Protein AF-A0A933GUV2-F1 (afdb_monomer_lite)

Secondary structure (DSSP, 8-state):
---HHHHHHHHHHHHTT-S-HHHHHHHHHHHHH-HHHHHHHHHHHHHHHHHTTSPPP---HHHHHHHHHHHHHHS-----------PPP---S---S-TTTHHHHHHHHHHHHHHHHHHHHSS---TTHHHHHHHHHHHHHHHHHHHHHHHHHHHHTT-PPPHHHHHHHHHHHHHHHHHHHTTT-TTTT-HHHIIIIIIHHHHHHHHHHHHHHHHHHHTT-

Radius of gyration: 26.04 Å; chains: 1; bounding box: 74×55×51 Å

Sequence (221 aa):
MLTCQELTELVTDWLEGRLPFRTRVSVQIHLGMCWRCRAYLRQIKMTIRTLGKLPDEPMPQDIREELLARFRNMHPSGSKNRRSVVPSSPTSRLEGKRGGRLGWGMAALMVAAAAVLALVTGGDEGPILRHWGPCLAGEIAAASILVIVGSAVASARQRRLSSGASAALASAGGLACYALLAHLCPMAKATSHVLVVHVGAILVAALLGSLVPRLQDLASE

Structure (mmCIF, N/CA/C/O backbone):
data_AF-A0A933GUV2-F1
#
_entry.id   AF-A0A933GUV2-F1
#
loop_
_atom_site.group_PDB
_atom_site.id
_atom_site.type_symbol
_atom_site.label_atom_id
_atom_site.label_alt_id
_atom_site.label_comp_id
_atom_site.label_asym_id
_atom_site.label_entity_id
_atom_site.label_seq_id
_atom_site.pdbx_PDB_ins_code
_atom_site.Cartn_x
_atom_site.Cartn_y
_atom_site.Cartn_z
_atom_site.occupancy
_atom_site.B_iso_or_equiv
_atom_site.auth_seq_id
_atom_site.auth_comp_id
_atom_site.auth_asym_id
_atom_site.auth_atom_id
_atom_site.pdbx_PDB_model_num
ATOM 1 N N . MET A 1 1 ? -0.261 0.495 -20.450 1.00 68.06 1 MET A N 1
ATOM 2 C CA . MET A 1 1 ? 0.037 1.065 -19.116 1.00 68.06 1 MET A CA 1
ATOM 3 C C . MET A 1 1 ? -0.970 2.173 -18.896 1.00 68.06 1 MET A C 1
ATOM 5 O O . MET A 1 1 ? -1.161 2.935 -19.829 1.00 68.06 1 MET A O 1
ATOM 9 N N . LEU A 1 2 ? -1.647 2.214 -17.748 1.00 89.25 2 LEU A N 1
ATOM 10 C CA . LEU A 1 2 ? -2.759 3.145 -17.519 1.00 89.25 2 LEU A CA 1
ATOM 11 C C . LEU A 1 2 ? -2.239 4.595 -17.526 1.00 89.25 2 LEU A C 1
ATOM 13 O O . LEU A 1 2 ? -1.218 4.866 -16.883 1.00 89.25 2 LEU A O 1
ATOM 17 N N . THR A 1 3 ? -2.872 5.503 -18.266 1.00 94.75 3 THR A N 1
ATOM 18 C CA . THR A 1 3 ? -2.438 6.909 -18.381 1.00 94.75 3 THR A CA 1
ATOM 19 C C . THR A 1 3 ? -2.995 7.775 -17.247 1.00 94.75 3 THR A C 1
ATOM 21 O O . THR A 1 3 ? -3.930 7.392 -16.550 1.00 94.75 3 THR A O 1
ATOM 24 N N . CYS A 1 4 ? -2.431 8.968 -17.027 1.00 95.69 4 CYS A N 1
ATOM 25 C CA . CYS A 1 4 ? -2.976 9.888 -16.019 1.00 95.69 4 CYS A CA 1
ATOM 26 C C . CYS A 1 4 ? -4.440 10.260 -16.315 1.00 95.69 4 CYS A C 1
ATOM 28 O O . CYS A 1 4 ? -5.229 10.368 -15.384 1.00 95.69 4 CYS A O 1
ATOM 30 N N . GLN A 1 5 ? -4.794 10.427 -17.594 1.00 96.00 5 GLN A N 1
ATOM 31 C CA . GLN A 1 5 ? -6.154 10.757 -18.021 1.00 96.00 5 GLN A CA 1
ATOM 32 C C . GLN A 1 5 ? -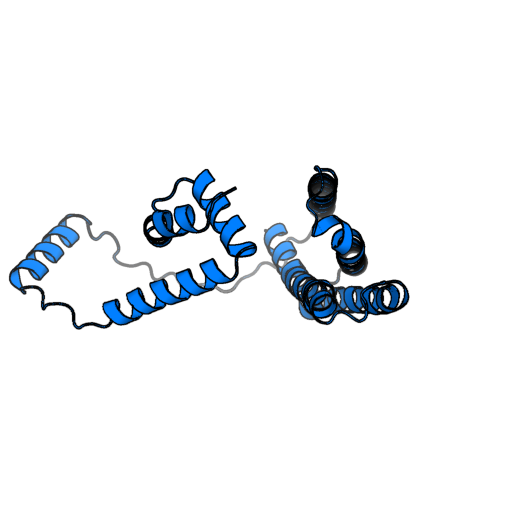7.121 9.599 -17.742 1.00 96.00 5 GLN A C 1
ATOM 34 O O . GLN A 1 5 ? -8.136 9.788 -17.073 1.00 96.00 5 GLN A O 1
ATOM 39 N N . GLU A 1 6 ? -6.755 8.382 -18.144 1.00 95.12 6 GLU A N 1
ATOM 40 C CA . GLU A 1 6 ? -7.551 7.181 -17.861 1.00 95.12 6 GLU A CA 1
ATOM 41 C C . GLU A 1 6 ? -7.762 6.988 -16.351 1.00 95.12 6 GLU A C 1
ATOM 43 O O . GLU A 1 6 ? -8.838 6.593 -15.910 1.00 95.12 6 GLU A O 1
ATOM 48 N N . LEU A 1 7 ? -6.760 7.306 -15.518 1.00 95.81 7 LEU A N 1
ATOM 49 C CA . LEU A 1 7 ? -6.916 7.221 -14.065 1.00 95.81 7 LEU A CA 1
ATOM 50 C C . LEU A 1 7 ? -7.938 8.230 -13.538 1.00 95.81 7 LEU A C 1
ATOM 52 O O . LEU A 1 7 ? -8.697 7.892 -12.631 1.00 95.81 7 LEU A O 1
ATOM 56 N N . THR A 1 8 ? -7.947 9.456 -14.066 1.00 95.19 8 THR A N 1
ATOM 57 C CA . THR A 1 8 ? -8.926 10.468 -13.648 1.00 95.19 8 THR A CA 1
ATOM 58 C C . THR A 1 8 ? -10.353 10.077 -14.017 1.00 95.19 8 THR A C 1
ATOM 60 O O . THR A 1 8 ? -11.257 10.336 -13.232 1.00 95.19 8 THR A O 1
ATOM 63 N N . GLU A 1 9 ? -10.553 9.381 -15.135 1.00 95.44 9 GLU A N 1
ATOM 64 C CA . GLU A 1 9 ? -11.866 8.864 -15.540 1.00 95.44 9 GLU A CA 1
ATOM 65 C C . GLU A 1 9 ? -12.320 7.701 -14.641 1.00 95.44 9 GLU A C 1
ATOM 67 O O . GLU A 1 9 ? -13.475 7.632 -14.230 1.00 95.44 9 GLU A O 1
ATOM 72 N N . LEU A 1 10 ? -11.390 6.827 -14.246 1.00 95.62 10 LEU A N 1
ATOM 73 C CA . LEU A 1 10 ? -11.672 5.660 -13.402 1.00 95.62 10 LEU A CA 1
ATOM 74 C C . LEU A 1 10 ? -11.712 5.975 -11.897 1.00 95.62 10 LEU A C 1
ATOM 76 O O . LEU A 1 10 ? -11.979 5.085 -11.085 1.00 95.62 10 LEU A O 1
ATOM 80 N N . VAL A 1 11 ? -11.413 7.214 -11.491 1.00 94.50 11 VAL A N 1
ATOM 81 C CA . VAL A 1 11 ? -11.227 7.576 -10.078 1.00 94.50 11 VAL A CA 1
ATOM 82 C C . VAL A 1 11 ? -12.502 7.387 -9.255 1.00 94.50 11 VAL A C 1
ATOM 84 O O . VAL A 1 11 ? -12.435 6.950 -8.105 1.00 94.50 11 VAL A O 1
ATOM 87 N N . THR A 1 12 ? -13.658 7.679 -9.849 1.00 93.19 12 THR A N 1
ATOM 88 C CA . THR A 1 12 ? -14.966 7.569 -9.198 1.00 93.19 12 THR A CA 1
ATOM 89 C C . THR A 1 12 ? -15.319 6.104 -8.970 1.00 93.19 12 THR A C 1
ATOM 91 O O . THR A 1 12 ? -15.544 5.692 -7.834 1.00 93.19 12 THR A O 1
ATOM 94 N N . ASP A 1 13 ? -15.230 5.280 -10.016 1.00 95.06 13 ASP A N 1
ATOM 95 C CA . ASP A 1 13 ? -15.478 3.837 -9.924 1.00 95.06 13 ASP A CA 1
ATOM 96 C C . ASP A 1 13 ? -14.492 3.141 -8.974 1.00 95.06 13 ASP A C 1
ATOM 98 O O . ASP A 1 13 ? -14.834 2.156 -8.312 1.00 95.06 13 ASP A O 1
ATOM 102 N N . TRP A 1 14 ? -13.258 3.650 -8.886 1.00 94.31 14 TRP A N 1
ATOM 103 C CA . TRP A 1 14 ? -12.265 3.197 -7.917 1.00 94.31 14 TRP A CA 1
ATOM 104 C C . TRP A 1 14 ? -12.693 3.492 -6.473 1.00 94.31 14 TRP A C 1
ATOM 106 O O . TRP A 1 14 ? -12.586 2.612 -5.617 1.00 94.31 14 TRP A O 1
ATOM 116 N N . LEU A 1 15 ? -13.168 4.709 -6.192 1.00 93.44 15 LEU A N 1
ATOM 117 C CA . LEU A 1 15 ? -13.612 5.123 -4.855 1.00 93.44 15 LEU A CA 1
ATOM 118 C C . LEU A 1 15 ? -14.888 4.398 -4.414 1.00 93.44 15 LEU A C 1
ATOM 120 O O . LEU A 1 15 ? -15.031 4.089 -3.234 1.00 93.44 15 LEU A O 1
ATOM 124 N N . GLU A 1 16 ? -15.765 4.083 -5.362 1.00 92.62 16 GLU A N 1
ATOM 125 C CA . GLU A 1 16 ? -17.022 3.364 -5.131 1.00 92.62 16 GLU A CA 1
ATOM 126 C C . GLU A 1 16 ? -16.861 1.836 -5.173 1.00 92.62 16 GLU A C 1
ATOM 128 O O . GLU A 1 16 ? -17.814 1.095 -4.946 1.00 92.62 16 GLU A O 1
ATOM 133 N N . GLY A 1 17 ? -15.658 1.333 -5.469 1.00 92.25 17 GLY A N 1
ATOM 134 C CA . GLY A 1 17 ? -15.375 -0.102 -5.508 1.00 92.25 17 GLY A CA 1
ATOM 135 C C . GLY A 1 17 ? -16.004 -0.849 -6.691 1.00 92.25 17 GLY A C 1
ATOM 136 O O . GLY A 1 17 ? -15.997 -2.082 -6.694 1.00 92.25 17 GLY A O 1
ATOM 137 N N . ARG A 1 18 ? -16.491 -0.135 -7.715 1.00 93.94 18 ARG A N 1
ATOM 138 C CA . ARG A 1 18 ? -17.179 -0.696 -8.893 1.00 93.94 18 ARG A CA 1
ATOM 139 C C . ARG A 1 18 ? -16.232 -1.242 -9.968 1.00 93.94 18 ARG A C 1
ATOM 141 O O . ARG A 1 18 ? -16.678 -1.905 -10.900 1.00 93.94 18 ARG A O 1
ATOM 148 N N . LEU A 1 19 ? -14.922 -1.017 -9.838 1.00 93.94 19 LEU A N 1
ATOM 149 C CA . LEU A 1 19 ? -13.949 -1.481 -10.832 1.00 93.94 19 LEU A CA 1
ATOM 150 C C . LEU A 1 19 ? -13.733 -3.006 -10.828 1.00 93.94 19 LEU A C 1
ATOM 152 O O . LEU A 1 19 ? -13.546 -3.588 -9.749 1.00 93.94 19 LEU A O 1
ATOM 156 N N . PRO A 1 20 ? -13.612 -3.636 -12.017 1.00 93.19 20 PRO A N 1
ATOM 157 C CA . PRO A 1 20 ? -13.211 -5.033 -12.146 1.00 93.19 20 PRO A CA 1
ATOM 158 C C . PRO A 1 20 ? -11.754 -5.238 -11.703 1.00 93.19 20 PRO A C 1
ATOM 160 O O . PRO A 1 20 ? -10.919 -4.332 -11.773 1.00 93.19 20 PRO A O 1
ATOM 163 N N . PHE A 1 21 ? -11.426 -6.459 -11.271 1.00 91.62 21 PHE A N 1
ATOM 164 C CA . PHE A 1 21 ? -10.140 -6.789 -10.638 1.00 91.62 21 PHE A CA 1
ATOM 165 C C . PHE A 1 21 ? -8.911 -6.375 -11.468 1.00 91.62 21 PHE A C 1
ATOM 167 O O . PHE A 1 21 ? -7.974 -5.783 -10.937 1.00 91.62 21 PHE A O 1
ATOM 174 N N . ARG A 1 22 ? -8.930 -6.615 -12.786 1.00 89.75 22 ARG A N 1
ATOM 175 C CA . ARG A 1 22 ? -7.816 -6.260 -13.687 1.00 89.75 22 ARG A CA 1
ATOM 176 C C . ARG A 1 22 ? -7.551 -4.749 -13.727 1.00 89.75 22 ARG A C 1
ATOM 178 O O . ARG A 1 22 ? -6.402 -4.310 -13.644 1.00 89.75 22 ARG A O 1
ATOM 185 N N . THR A 1 23 ? -8.609 -3.946 -13.794 1.00 92.12 23 THR A N 1
ATOM 186 C CA . THR A 1 23 ? -8.507 -2.479 -13.802 1.00 92.12 23 THR A CA 1
ATOM 187 C C . THR A 1 23 ? -8.076 -1.952 -12.436 1.00 92.12 23 THR A C 1
ATOM 189 O O . THR A 1 23 ? -7.260 -1.038 -12.355 1.00 92.12 23 THR A O 1
ATOM 192 N N . ARG A 1 24 ? -8.530 -2.595 -11.353 1.00 93.31 24 ARG A N 1
ATOM 193 C CA . ARG A 1 24 ? -8.120 -2.283 -9.979 1.00 93.31 24 ARG A CA 1
ATOM 194 C C . ARG A 1 24 ? -6.600 -2.402 -9.798 1.00 93.31 24 ARG A C 1
ATOM 196 O O . ARG A 1 24 ? -5.963 -1.467 -9.319 1.00 93.31 24 ARG A O 1
ATOM 203 N N . VAL A 1 25 ? -6.009 -3.508 -10.246 1.00 93.25 25 VAL A N 1
ATOM 204 C CA . VAL A 1 25 ? -4.550 -3.710 -10.189 1.00 93.25 25 VAL A CA 1
ATOM 205 C C . VAL A 1 25 ? -3.815 -2.640 -11.007 1.00 93.25 25 VAL A C 1
ATOM 207 O O . VAL A 1 25 ? -2.841 -2.057 -10.536 1.00 93.25 25 VAL A O 1
ATOM 210 N N . SER A 1 26 ? -4.327 -2.309 -12.195 1.00 92.44 26 SER A N 1
ATOM 211 C CA . SER A 1 26 ? -3.735 -1.286 -13.070 1.00 92.44 26 SER A CA 1
ATOM 212 C C . SER A 1 26 ? -3.724 0.110 -12.429 1.00 92.44 26 SER A C 1
ATOM 214 O O . SER A 1 26 ? -2.712 0.811 -12.491 1.00 92.44 26 SER A O 1
ATOM 216 N N . VAL A 1 27 ? -4.814 0.494 -11.755 1.00 94.06 27 VAL A N 1
ATOM 217 C CA . VAL A 1 27 ? -4.902 1.749 -10.989 1.00 94.06 27 VAL A CA 1
ATOM 218 C C . VAL A 1 27 ? -3.914 1.742 -9.818 1.00 94.06 27 VAL A C 1
ATOM 220 O O . VAL A 1 27 ? -3.190 2.719 -9.632 1.00 94.06 27 VAL A O 1
ATOM 223 N N . GLN A 1 28 ? -3.812 0.645 -9.057 1.00 93.88 28 GLN A N 1
ATOM 224 C CA . GLN A 1 28 ? -2.857 0.539 -7.942 1.00 93.88 28 GLN A CA 1
ATOM 225 C C . GLN A 1 28 ? -1.405 0.704 -8.399 1.00 93.88 28 GLN A C 1
ATOM 227 O O . GLN A 1 28 ? -0.652 1.465 -7.788 1.00 93.88 28 GLN A O 1
ATOM 232 N N . ILE A 1 29 ? -1.035 0.039 -9.494 1.00 92.56 29 ILE A N 1
ATOM 233 C CA . ILE A 1 29 ? 0.295 0.149 -10.097 1.00 92.56 29 ILE A CA 1
ATOM 234 C C . ILE A 1 29 ? 0.571 1.605 -10.499 1.00 92.56 29 ILE A C 1
ATOM 236 O O . ILE A 1 29 ? 1.603 2.164 -10.120 1.00 92.56 29 ILE A O 1
ATOM 240 N N . HIS A 1 30 ? -0.370 2.263 -11.187 1.00 93.31 30 HIS A N 1
ATOM 241 C CA . HIS A 1 30 ? -0.212 3.663 -11.590 1.00 93.31 30 HIS A CA 1
ATOM 242 C C . HIS A 1 30 ? -0.025 4.600 -10.384 1.00 93.31 30 HIS A C 1
ATOM 244 O O . HIS A 1 30 ? 0.845 5.473 -10.400 1.00 93.31 30 HIS A O 1
ATOM 250 N N . LEU A 1 31 ? -0.795 4.411 -9.308 1.00 94.25 31 LEU A N 1
ATOM 251 C CA . LEU A 1 31 ? -0.667 5.208 -8.084 1.00 94.25 31 LEU A CA 1
ATOM 252 C C . LEU A 1 31 ? 0.668 4.992 -7.363 1.00 94.25 31 LEU A C 1
ATOM 254 O O . LEU A 1 31 ? 1.185 5.935 -6.757 1.00 94.25 31 LEU A O 1
ATOM 258 N N . GLY A 1 32 ? 1.247 3.793 -7.454 1.00 90.00 32 GLY A N 1
ATOM 259 C CA . GLY A 1 32 ? 2.592 3.513 -6.949 1.00 90.00 32 GLY A CA 1
ATOM 260 C C . GLY A 1 32 ? 3.666 4.348 -7.654 1.00 90.00 32 GLY A C 1
ATOM 261 O O . GLY A 1 32 ? 4.567 4.876 -7.004 1.00 90.00 32 GLY A O 1
ATOM 262 N N . MET A 1 33 ? 3.527 4.548 -8.968 1.00 87.56 33 MET A N 1
ATOM 263 C CA . MET A 1 33 ? 4.555 5.182 -9.806 1.00 87.56 33 MET A CA 1
ATOM 264 C C . MET A 1 33 ? 4.348 6.692 -10.017 1.00 87.56 33 MET A C 1
ATOM 266 O O . MET A 1 33 ? 5.313 7.436 -10.190 1.00 87.56 33 MET A O 1
ATOM 270 N N . CYS A 1 34 ? 3.107 7.188 -9.980 1.00 90.81 34 CYS A N 1
ATOM 271 C CA . CYS A 1 34 ? 2.785 8.576 -10.317 1.00 90.81 34 CYS A CA 1
ATOM 272 C C . CYS A 1 34 ? 2.419 9.411 -9.080 1.00 90.81 34 CYS A C 1
ATOM 274 O O . CYS A 1 34 ? 1.327 9.305 -8.516 1.00 90.81 34 CYS A O 1
ATOM 276 N N . TRP A 1 35 ? 3.317 10.314 -8.669 1.00 91.75 35 TRP A N 1
ATOM 277 C CA . TRP A 1 35 ? 3.071 11.189 -7.514 1.00 91.75 35 TRP A CA 1
ATOM 278 C C . TRP A 1 35 ? 1.941 12.210 -7.748 1.00 91.75 35 TRP A C 1
ATOM 280 O O . TRP A 1 35 ? 1.220 12.544 -6.808 1.00 91.75 35 TRP A O 1
ATOM 290 N N . ARG A 1 36 ? 1.740 12.663 -8.995 1.00 91.44 36 ARG A N 1
ATOM 291 C CA . ARG A 1 36 ? 0.691 13.637 -9.353 1.00 91.44 36 ARG A CA 1
ATOM 292 C C . ARG A 1 36 ? -0.697 13.032 -9.171 1.00 91.44 36 ARG A C 1
ATOM 294 O O . ARG A 1 36 ? -1.552 13.637 -8.537 1.00 91.44 36 ARG A O 1
ATOM 301 N N . CYS A 1 37 ? -0.888 11.797 -9.632 1.00 94.00 37 CYS A N 1
ATOM 302 C CA . CYS A 1 37 ? -2.154 11.084 -9.463 1.00 94.00 37 CYS A CA 1
ATOM 303 C C . CYS A 1 37 ? -2.450 10.763 -7.989 1.00 94.00 37 CYS A C 1
ATOM 305 O O . CYS A 1 37 ? -3.602 10.825 -7.564 1.00 94.00 37 CYS A O 1
ATOM 307 N N . ARG A 1 38 ? -1.421 10.526 -7.158 1.00 94.94 38 ARG A N 1
ATOM 308 C CA . ARG A 1 38 ? -1.594 10.447 -5.694 1.00 94.94 38 ARG A CA 1
ATOM 309 C C . ARG A 1 38 ? -2.056 11.772 -5.088 1.00 94.94 38 ARG A C 1
ATOM 311 O O . ARG A 1 38 ? -2.884 11.770 -4.178 1.00 94.94 38 ARG A O 1
ATOM 318 N N . ALA A 1 39 ? -1.517 12.898 -5.552 1.00 93.00 39 ALA A N 1
ATOM 319 C CA . ALA A 1 39 ? -1.967 14.217 -5.115 1.00 93.00 39 ALA A CA 1
ATOM 320 C C . ALA A 1 39 ? -3.426 14.475 -5.525 1.00 93.00 39 ALA A C 1
ATOM 322 O O . ALA A 1 39 ? -4.228 14.830 -4.665 1.00 93.00 39 ALA A O 1
ATOM 323 N N . TYR A 1 40 ? -3.785 14.173 -6.774 1.00 94.12 40 TYR A N 1
ATOM 324 C CA . TYR A 1 40 ? -5.158 14.261 -7.276 1.00 94.12 40 TYR A CA 1
ATOM 325 C C . TYR A 1 40 ? -6.142 13.412 -6.455 1.00 94.12 40 TYR A C 1
ATOM 327 O O . TYR A 1 40 ? -7.161 13.913 -5.987 1.00 94.12 40 TYR A O 1
ATOM 335 N N . LEU A 1 41 ? -5.805 12.150 -6.162 1.00 95.69 41 LEU A N 1
ATOM 336 C CA . LEU A 1 41 ? -6.645 11.302 -5.310 1.00 95.69 41 LEU A CA 1
ATOM 337 C C . LEU A 1 41 ? -6.830 11.859 -3.898 1.00 95.69 41 LEU A C 1
ATOM 339 O O . LEU A 1 41 ? -7.908 11.728 -3.318 1.00 95.69 41 LEU A O 1
ATOM 343 N N . ARG A 1 42 ? -5.781 12.452 -3.315 1.00 95.44 42 ARG A N 1
ATOM 344 C CA . ARG A 1 42 ? -5.898 13.118 -2.011 1.00 95.44 42 ARG A CA 1
ATOM 345 C C . ARG A 1 42 ? -6.855 14.302 -2.095 1.00 95.44 42 ARG A C 1
ATOM 347 O O . ARG A 1 42 ? -7.694 14.423 -1.210 1.00 95.44 42 ARG A O 1
ATOM 354 N N . GLN A 1 43 ? -6.768 15.108 -3.152 1.00 95.94 43 GLN A N 1
ATOM 355 C CA . GLN A 1 43 ? -7.673 16.232 -3.387 1.00 95.94 43 GLN A CA 1
ATOM 356 C C . GLN A 1 43 ? -9.130 15.766 -3.483 1.00 95.94 43 GLN A C 1
ATOM 358 O O . GLN A 1 43 ? -9.955 16.242 -2.712 1.00 95.94 43 GLN A O 1
ATOM 363 N N . ILE A 1 44 ? -9.442 14.779 -4.328 1.00 95.81 44 ILE A N 1
ATOM 364 C CA . ILE A 1 44 ? -10.814 14.261 -4.463 1.00 95.81 44 ILE A CA 1
ATOM 365 C C . ILE A 1 44 ? -11.339 13.699 -3.134 1.00 95.81 44 ILE A C 1
ATOM 367 O O . ILE A 1 44 ? -12.463 13.994 -2.734 1.00 95.81 44 ILE A O 1
ATOM 371 N N . LYS A 1 45 ? -10.514 12.960 -2.379 1.00 94.75 45 LYS A N 1
ATOM 372 C CA . LYS A 1 45 ? -10.895 12.479 -1.039 1.00 94.75 45 LYS A CA 1
ATOM 373 C C . LYS A 1 45 ? -11.156 13.619 -0.055 1.00 94.75 45 LYS A C 1
ATOM 375 O O . LYS A 1 45 ? -12.025 13.480 0.802 1.00 94.75 45 LYS A O 1
ATOM 380 N N . MET A 1 46 ? -10.408 14.719 -0.138 1.00 95.81 46 MET A N 1
ATOM 381 C CA . MET A 1 46 ? -10.679 15.913 0.664 1.00 95.81 46 MET A CA 1
ATOM 382 C C . MET A 1 46 ? -12.000 16.553 0.250 1.00 95.81 46 MET A C 1
ATOM 384 O O . MET A 1 46 ? -12.809 16.827 1.127 1.00 95.81 46 MET A O 1
ATOM 388 N N . THR A 1 47 ? -12.264 16.700 -1.049 1.00 94.88 47 THR A N 1
ATOM 389 C CA . THR A 1 47 ? -13.542 17.211 -1.562 1.00 94.88 47 THR A CA 1
ATOM 390 C C . THR A 1 47 ? -14.719 16.392 -1.036 1.00 94.88 47 THR A C 1
ATOM 392 O O . THR A 1 47 ? -15.630 16.964 -0.449 1.00 94.88 47 THR A O 1
ATOM 395 N N . ILE A 1 48 ? -14.662 15.058 -1.136 1.00 94.62 48 ILE A N 1
ATOM 396 C CA . ILE A 1 48 ? -15.707 14.156 -0.618 1.00 94.62 48 ILE A CA 1
ATOM 397 C C . ILE A 1 48 ? -15.910 14.347 0.888 1.00 94.62 48 ILE A C 1
ATOM 399 O O . ILE A 1 48 ? -17.038 14.458 1.352 1.00 94.62 48 ILE A O 1
ATOM 403 N N . ARG A 1 49 ? -14.824 14.425 1.666 1.00 93.50 49 ARG A N 1
ATOM 404 C CA . ARG A 1 49 ? -14.903 14.642 3.121 1.00 93.50 49 ARG A CA 1
ATOM 405 C C . ARG A 1 49 ? -15.479 16.002 3.488 1.00 93.50 49 ARG A C 1
ATOM 407 O O . ARG A 1 49 ? -16.133 16.108 4.515 1.00 93.50 49 ARG A O 1
ATOM 414 N N . THR A 1 50 ? -15.177 17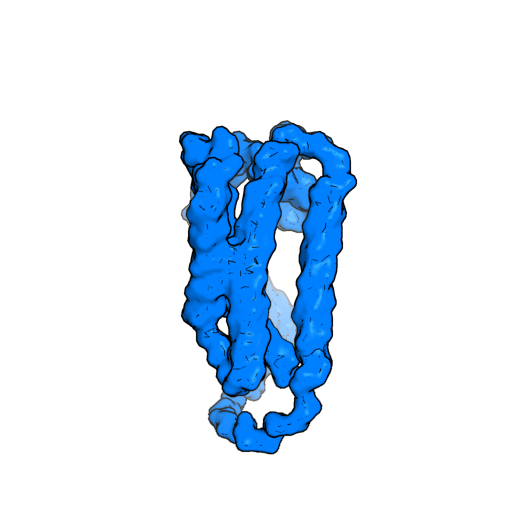.037 2.714 1.00 94.38 50 THR A N 1
ATOM 415 C CA . THR A 1 50 ? -15.699 18.384 2.950 1.00 94.38 50 THR A CA 1
ATOM 416 C C . THR A 1 50 ? -17.181 18.443 2.610 1.00 94.38 50 THR A C 1
ATOM 418 O O . THR A 1 50 ? -17.957 18.956 3.407 1.00 94.38 50 THR A O 1
ATOM 421 N N . LEU A 1 51 ? -17.582 17.860 1.477 1.00 92.94 51 LEU A N 1
ATOM 422 C CA . LEU A 1 51 ? -18.982 17.807 1.063 1.00 92.94 51 LEU A CA 1
ATOM 423 C C . LEU A 1 51 ? -19.830 16.927 1.990 1.00 92.94 51 LEU A C 1
ATOM 425 O O . LEU A 1 51 ? -20.934 17.310 2.346 1.00 92.94 51 LEU A O 1
ATOM 429 N N . GLY A 1 52 ? -19.291 15.804 2.469 1.00 89.56 52 GLY A N 1
ATOM 430 C CA . GLY A 1 52 ? -19.974 14.927 3.427 1.00 89.56 52 GLY A CA 1
ATOM 431 C C . GLY A 1 52 ? -20.130 15.501 4.842 1.00 89.56 52 GLY A C 1
ATOM 432 O O . GLY A 1 52 ? -20.634 14.804 5.713 1.00 89.56 52 GLY A O 1
ATOM 433 N N . LYS A 1 53 ? -19.661 16.729 5.105 1.00 89.56 53 LYS A N 1
ATOM 434 C CA . LYS A 1 53 ? -19.909 17.458 6.363 1.00 89.56 53 LYS A CA 1
ATOM 435 C C . LYS A 1 53 ? -21.071 18.441 6.265 1.00 89.56 53 LYS A C 1
ATOM 437 O O . LYS A 1 53 ? -21.389 19.070 7.275 1.00 89.56 53 LYS A O 1
ATOM 442 N N . LEU A 1 54 ? -21.642 18.640 5.076 1.00 88.31 54 LEU A N 1
ATOM 443 C CA . LEU A 1 54 ? -22.836 19.466 4.959 1.00 88.31 54 LEU A CA 1
ATOM 444 C C . LEU A 1 54 ? -23.960 18.813 5.776 1.00 88.31 54 LEU A C 1
ATOM 446 O O . LEU A 1 54 ? -24.028 17.585 5.822 1.00 88.31 54 LEU A O 1
ATOM 450 N N . PRO A 1 55 ? -24.796 19.615 6.456 1.00 81.75 55 PRO A N 1
ATOM 451 C CA . PRO A 1 55 ? -25.962 19.078 7.136 1.00 81.75 55 PRO A CA 1
ATOM 452 C C . PRO A 1 55 ? -26.817 18.328 6.117 1.00 81.75 55 PRO A C 1
ATOM 454 O O . PRO A 1 55 ? -27.115 18.863 5.048 1.00 81.75 55 PRO A O 1
ATOM 457 N N . ASP A 1 56 ? -27.175 17.089 6.448 1.00 80.50 56 ASP A N 1
ATOM 458 C CA . ASP A 1 56 ? -28.132 16.333 5.652 1.00 80.50 56 ASP A CA 1
ATOM 459 C C . ASP A 1 56 ? -29.458 17.097 5.617 1.00 80.50 56 ASP A C 1
ATOM 461 O O . ASP A 1 56 ? -29.902 17.641 6.636 1.00 80.50 56 ASP A O 1
ATOM 465 N N . GLU A 1 57 ? -30.104 17.117 4.452 1.00 82.38 57 GLU A N 1
ATOM 466 C CA . GLU A 1 57 ? -31.479 17.597 4.348 1.00 82.38 57 GLU A CA 1
ATOM 467 C C . GLU A 1 57 ? -32.343 16.755 5.306 1.00 82.38 57 GLU A C 1
ATOM 469 O O . GLU A 1 57 ? -32.306 15.518 5.227 1.00 82.38 57 GLU A O 1
ATOM 474 N N . PRO A 1 58 ? -33.081 17.372 6.249 1.00 80.19 58 PRO A N 1
ATOM 475 C CA . PRO A 1 58 ? -33.860 16.627 7.224 1.00 80.19 58 PRO A CA 1
ATOM 476 C C . PRO A 1 58 ? -34.873 15.733 6.505 1.00 80.19 58 PRO A C 1
ATOM 478 O O . PRO A 1 58 ? -35.804 16.204 5.857 1.00 80.19 58 PRO A O 1
ATOM 481 N N . MET A 1 59 ? -34.691 14.418 6.636 1.00 82.69 59 MET A N 1
ATOM 482 C CA . MET A 1 59 ? -35.631 13.442 6.093 1.00 82.69 59 MET A CA 1
ATOM 483 C C . MET A 1 59 ? -36.999 13.621 6.773 1.00 82.69 59 MET A C 1
ATOM 485 O O . MET A 1 59 ? -37.051 13.610 8.010 1.00 82.69 59 MET A O 1
ATOM 489 N N . PRO A 1 60 ? -38.099 13.738 6.004 1.00 90.56 60 PRO A N 1
ATOM 490 C CA . PRO A 1 60 ? -39.447 13.771 6.557 1.00 90.56 60 PRO A CA 1
ATOM 491 C C . PRO A 1 60 ? -39.689 12.584 7.500 1.00 90.56 60 PRO A C 1
ATOM 493 O O . PRO A 1 60 ? -39.299 11.446 7.212 1.00 90.56 60 PRO A O 1
ATOM 496 N N . GLN A 1 61 ? -40.265 12.858 8.674 1.00 86.38 61 GLN A N 1
ATOM 497 C CA . GLN A 1 61 ? -40.392 11.861 9.744 1.00 86.38 61 GLN A CA 1
ATOM 498 C C . GLN A 1 61 ? -41.276 10.675 9.335 1.00 86.38 61 GLN A C 1
ATOM 500 O O . GLN A 1 61 ? -40.952 9.536 9.662 1.00 86.38 61 GLN A O 1
ATOM 505 N N . ASP A 1 62 ? -42.317 10.933 8.547 1.00 90.56 62 ASP A N 1
ATOM 506 C CA . ASP A 1 62 ? -43.219 9.939 7.961 1.00 90.56 62 ASP A CA 1
ATOM 507 C C . ASP A 1 62 ? -42.472 8.930 7.072 1.00 90.56 62 ASP A C 1
ATOM 509 O O . ASP A 1 62 ? -42.655 7.717 7.202 1.00 90.56 62 ASP A O 1
ATOM 513 N N . ILE A 1 63 ? -41.548 9.409 6.234 1.00 90.06 63 ILE A N 1
ATOM 514 C CA . ILE A 1 63 ? -40.725 8.554 5.367 1.00 90.06 63 ILE A CA 1
ATOM 515 C C . ILE A 1 63 ? -39.743 7.716 6.192 1.00 90.06 63 ILE A C 1
ATOM 517 O O . ILE A 1 63 ? -39.549 6.525 5.927 1.00 90.06 63 ILE A O 1
ATOM 521 N N . ARG A 1 64 ? -39.131 8.315 7.220 1.00 89.75 64 ARG A N 1
ATOM 522 C CA . ARG A 1 64 ? -38.206 7.607 8.114 1.00 89.75 64 ARG A CA 1
ATOM 523 C C . ARG A 1 64 ? -38.906 6.469 8.859 1.00 89.75 64 ARG A C 1
ATOM 525 O O . ARG A 1 64 ? -38.343 5.378 8.982 1.00 89.75 64 ARG A O 1
ATOM 532 N N . GLU A 1 65 ? -40.107 6.717 9.367 1.00 91.44 65 GLU A N 1
ATOM 533 C CA . GLU A 1 65 ? -40.896 5.731 10.106 1.00 91.44 65 GLU A CA 1
ATOM 534 C C . GLU A 1 65 ? -41.339 4.566 9.218 1.00 91.44 65 GLU A C 1
ATOM 536 O O . GLU A 1 65 ? -41.173 3.407 9.611 1.00 91.44 65 GLU A O 1
ATOM 541 N N . GLU A 1 66 ? -41.794 4.858 7.998 1.00 93.44 66 GLU A N 1
ATOM 542 C CA . GLU A 1 66 ? -42.165 3.851 7.001 1.00 93.44 66 GLU A CA 1
ATOM 543 C C . GLU A 1 66 ? -40.968 2.959 6.620 1.00 93.44 66 GLU A C 1
ATOM 545 O O . GLU A 1 66 ? -41.072 1.727 6.602 1.00 93.44 66 GLU A O 1
ATOM 550 N N . LEU A 1 67 ? -39.785 3.546 6.399 1.00 92.00 67 LEU A N 1
ATOM 551 C CA . LEU A 1 67 ? -38.558 2.792 6.111 1.00 92.00 67 LEU A CA 1
ATOM 552 C C . LEU A 1 67 ? -38.160 1.868 7.274 1.00 92.00 67 LEU A C 1
ATOM 554 O O . LEU A 1 67 ? -37.821 0.700 7.058 1.00 92.00 67 LEU A O 1
ATOM 558 N N . LEU A 1 68 ? -38.234 2.360 8.515 1.00 91.75 68 LEU A N 1
ATOM 559 C CA . LEU A 1 68 ? -37.934 1.564 9.710 1.00 91.75 68 LEU A CA 1
ATOM 560 C C . LEU A 1 68 ? -38.978 0.469 9.963 1.00 91.75 68 LEU A C 1
ATOM 562 O O . LEU A 1 68 ? -38.635 -0.595 10.486 1.00 91.75 68 LEU A O 1
ATOM 566 N N . ALA A 1 69 ? -40.248 0.699 9.624 1.00 91.06 69 ALA A N 1
ATOM 567 C CA . ALA A 1 69 ? -41.289 -0.323 9.683 1.00 91.06 69 ALA A CA 1
ATOM 568 C C . ALA A 1 69 ? -41.004 -1.454 8.682 1.00 91.06 69 ALA A C 1
ATOM 570 O O . ALA A 1 69 ? -40.963 -2.622 9.074 1.00 91.06 69 ALA A O 1
ATOM 571 N N . ARG A 1 70 ? -40.686 -1.121 7.423 1.00 91.25 70 ARG A N 1
ATOM 572 C CA . ARG A 1 70 ? -40.317 -2.112 6.397 1.00 91.25 70 ARG A CA 1
ATOM 573 C C . ARG A 1 70 ? -39.070 -2.909 6.765 1.00 91.25 70 ARG A C 1
ATOM 575 O O . ARG A 1 70 ? -39.076 -4.131 6.633 1.00 91.25 70 ARG A O 1
ATOM 582 N N . PHE A 1 71 ? -38.028 -2.252 7.277 1.00 87.88 71 PHE A N 1
ATOM 583 C CA . PHE A 1 71 ? -36.801 -2.937 7.694 1.00 87.88 71 PHE A CA 1
ATOM 584 C C . PHE A 1 71 ? -37.051 -3.933 8.839 1.00 87.88 71 PHE A C 1
ATOM 586 O O . PHE A 1 71 ? -36.556 -5.058 8.801 1.00 87.88 71 PHE A O 1
ATOM 593 N N . ARG A 1 72 ? -37.869 -3.555 9.832 1.00 87.31 72 ARG A N 1
ATOM 594 C CA . ARG A 1 72 ? -38.257 -4.447 10.940 1.00 87.31 72 ARG A CA 1
ATOM 595 C C . ARG A 1 72 ? -39.089 -5.638 10.470 1.00 87.31 72 ARG A C 1
ATOM 597 O O . ARG A 1 72 ? -38.894 -6.737 10.975 1.00 87.31 72 ARG A O 1
ATOM 604 N N . ASN A 1 73 ? -39.960 -5.438 9.484 1.00 84.19 73 ASN A N 1
ATOM 605 C CA . ASN A 1 73 ? -40.776 -6.510 8.911 1.00 84.19 73 ASN A CA 1
ATOM 606 C C . ASN A 1 73 ? -39.964 -7.459 8.010 1.00 84.19 73 ASN A C 1
ATOM 608 O O . ASN A 1 73 ? -40.348 -8.611 7.834 1.00 84.19 73 ASN A O 1
ATOM 612 N N . MET A 1 74 ? -38.830 -6.999 7.470 1.00 78.31 74 MET A N 1
ATOM 613 C CA . MET A 1 74 ? -37.913 -7.812 6.665 1.00 78.31 74 MET A CA 1
ATOM 614 C C . MET A 1 74 ? -37.021 -8.734 7.517 1.00 78.31 74 MET A C 1
ATOM 616 O O . MET A 1 74 ? -36.568 -9.765 7.024 1.00 78.31 74 MET A O 1
ATOM 620 N N . HIS A 1 75 ? -36.776 -8.400 8.791 1.00 67.75 75 HIS A N 1
ATOM 621 C CA . HIS A 1 75 ? -35.946 -9.202 9.692 1.00 67.75 75 HIS A CA 1
ATOM 622 C C . HIS A 1 75 ? -36.776 -9.745 10.870 1.00 67.75 75 HIS A C 1
ATOM 624 O O . HIS A 1 75 ? -36.941 -9.035 11.866 1.00 67.75 75 HIS A O 1
ATOM 630 N N . PRO A 1 76 ? -37.267 -11.003 10.841 1.00 58.50 76 PRO A N 1
ATOM 631 C CA . PRO A 1 76 ? -37.881 -11.598 12.023 1.00 58.50 76 PRO A CA 1
ATOM 632 C C . PRO A 1 76 ? -36.845 -11.594 13.156 1.00 58.50 76 PRO A C 1
ATOM 634 O O . PRO A 1 76 ? -35.750 -12.145 13.038 1.00 58.50 76 PRO A O 1
ATOM 637 N N . SER A 1 77 ? -37.145 -10.884 14.239 1.00 58.75 77 SER A N 1
ATOM 638 C CA . SER A 1 77 ? -36.251 -10.622 15.369 1.00 58.75 77 SER A CA 1
ATOM 639 C C . SER A 1 77 ? -36.060 -11.868 16.244 1.00 58.75 77 SER A C 1
ATOM 641 O O . SER A 1 77 ? -36.497 -11.948 17.389 1.00 58.75 77 SER A O 1
ATOM 643 N N . GLY A 1 78 ? -35.365 -12.867 15.705 1.00 59.75 78 GLY A N 1
ATOM 644 C CA . GLY A 1 78 ? -34.923 -14.060 16.418 1.00 59.75 78 GLY A CA 1
ATOM 645 C C . GLY A 1 78 ? -33.552 -13.871 17.064 1.00 59.75 78 GLY A C 1
ATOM 646 O O . GLY A 1 78 ? -32.579 -14.458 16.612 1.00 59.75 78 GLY A O 1
ATOM 647 N N . SER A 1 79 ? -33.451 -13.065 18.122 1.00 57.69 79 SER A N 1
ATOM 648 C CA . SER A 1 79 ? -32.306 -13.137 19.046 1.00 57.69 79 SER A CA 1
ATOM 649 C C . SER A 1 79 ? -32.664 -12.513 20.392 1.00 57.69 79 SER A C 1
ATOM 651 O O . SER A 1 79 ? -32.222 -11.425 20.761 1.00 57.69 79 SER A O 1
ATOM 653 N N . LYS A 1 80 ? -33.510 -13.213 21.151 1.00 60.56 80 LYS A N 1
ATOM 654 C CA . LYS A 1 80 ? -33.535 -13.046 22.602 1.00 60.56 80 LYS A CA 1
ATOM 655 C C . LYS A 1 80 ? -32.494 -13.999 23.187 1.00 60.56 80 LYS A C 1
ATOM 657 O O . LYS A 1 80 ? -32.600 -15.206 23.022 1.00 60.56 80 LYS A O 1
ATOM 662 N N . ASN A 1 81 ? -31.553 -13.417 23.926 1.00 60.19 81 ASN A N 1
ATOM 663 C CA . ASN A 1 81 ? -30.737 -14.061 24.953 1.00 60.19 81 ASN A CA 1
ATOM 664 C C . ASN A 1 81 ? -29.632 -15.034 24.486 1.00 60.19 81 ASN A C 1
ATOM 666 O O . ASN A 1 81 ? -29.842 -16.235 24.345 1.00 60.19 81 ASN A O 1
ATOM 670 N N . ARG A 1 82 ? -28.393 -14.529 24.408 1.00 48.81 82 ARG A N 1
ATOM 671 C CA . ARG A 1 82 ? -27.192 -15.359 24.577 1.00 48.81 82 ARG A CA 1
ATOM 672 C C . ARG A 1 82 ? -26.175 -14.641 25.463 1.00 48.81 82 ARG A C 1
ATOM 674 O O . ARG A 1 82 ? -25.189 -14.088 24.993 1.00 48.81 82 ARG A O 1
ATOM 681 N N . ARG A 1 83 ? -26.433 -14.638 26.774 1.00 51.62 83 ARG A N 1
ATOM 682 C CA . ARG A 1 83 ? -25.372 -14.465 27.776 1.00 51.62 83 ARG A CA 1
ATOM 683 C C . ARG A 1 83 ? -24.563 -15.763 27.801 1.00 51.62 83 ARG A C 1
ATOM 685 O O . ARG A 1 83 ? -24.978 -16.727 28.433 1.00 51.62 83 ARG A O 1
ATOM 692 N N . SER A 1 84 ? -23.447 -15.810 27.078 1.00 51.81 84 SER A N 1
ATOM 693 C CA . SER A 1 84 ? -22.452 -16.866 27.262 1.00 51.81 84 SER A CA 1
ATOM 694 C C . SER A 1 84 ? -21.479 -16.435 28.353 1.00 51.81 84 SER A C 1
ATOM 696 O O . SER A 1 84 ? -20.664 -15.533 28.163 1.00 51.81 84 SER A O 1
ATOM 698 N N . VAL A 1 85 ? -21.603 -17.084 29.505 1.00 52.59 85 VAL A N 1
ATOM 699 C CA . VAL A 1 85 ? -20.561 -17.177 30.527 1.00 52.59 85 VAL A CA 1
ATOM 700 C C . VAL A 1 85 ? -19.281 -17.689 29.856 1.00 52.59 85 VAL A C 1
ATOM 702 O O . VAL A 1 85 ? -19.331 -18.696 29.154 1.00 52.59 85 VAL A O 1
ATOM 705 N N . VAL A 1 86 ? -18.154 -17.003 30.051 1.00 47.12 86 VAL A N 1
ATOM 706 C CA . VAL A 1 86 ? -16.823 -17.476 29.637 1.00 47.12 86 VAL A CA 1
ATOM 707 C C . VAL A 1 86 ? -16.151 -18.115 30.855 1.00 47.12 86 VAL A C 1
ATOM 709 O O . VAL A 1 86 ? -15.863 -17.390 31.808 1.00 47.12 86 VAL A O 1
ATOM 712 N N . PRO A 1 87 ? -15.875 -19.430 30.869 1.00 43.50 87 PRO A N 1
ATOM 713 C CA . PRO A 1 87 ? -14.948 -20.017 31.826 1.00 43.50 87 PRO A CA 1
ATOM 714 C C . PRO A 1 87 ? -13.510 -19.889 31.304 1.00 43.50 87 PRO A C 1
ATOM 716 O O . PRO A 1 87 ? -13.232 -20.177 30.140 1.00 43.50 87 PRO A O 1
ATOM 719 N N . SER A 1 88 ? -12.589 -19.481 32.177 1.00 45.78 88 SER A N 1
ATOM 720 C CA . SER A 1 88 ? -11.143 -19.538 31.943 1.00 45.78 88 SER A CA 1
ATOM 721 C C . SER A 1 88 ? -10.643 -20.987 31.820 1.00 45.78 88 SER A C 1
ATOM 723 O O . SER A 1 88 ? -11.139 -21.889 32.492 1.00 45.78 88 SER A O 1
ATOM 725 N N . SER A 1 89 ? -9.655 -21.170 30.946 1.00 44.28 89 SER A N 1
ATOM 726 C CA . SER A 1 89 ? -9.101 -22.412 30.389 1.00 44.28 89 SER A CA 1
ATOM 727 C C . SER A 1 89 ? -8.551 -23.457 31.376 1.00 44.28 89 SER A C 1
ATOM 729 O O . SER A 1 89 ? -7.984 -23.117 32.414 1.00 44.28 89 SER A O 1
ATOM 731 N N . PRO A 1 90 ? -8.559 -24.740 30.956 1.00 49.78 90 PRO A N 1
ATOM 732 C CA . PRO A 1 90 ? -7.547 -25.703 31.372 1.00 49.78 90 PRO A CA 1
ATOM 733 C C . PRO A 1 90 ? -7.012 -26.487 30.159 1.00 49.78 90 PRO A C 1
ATOM 735 O O . PRO A 1 90 ? -7.467 -27.588 29.862 1.00 49.78 90 PRO A O 1
ATOM 738 N N . THR A 1 91 ? -6.025 -25.944 29.446 1.00 42.66 91 THR A N 1
ATOM 739 C CA . THR A 1 91 ? -5.311 -26.688 28.391 1.00 42.66 91 THR A CA 1
ATOM 740 C C . THR A 1 91 ? -3.805 -26.594 28.598 1.00 42.66 91 THR A C 1
ATOM 742 O O . THR A 1 91 ? -3.088 -25.939 27.852 1.00 42.66 91 THR A O 1
A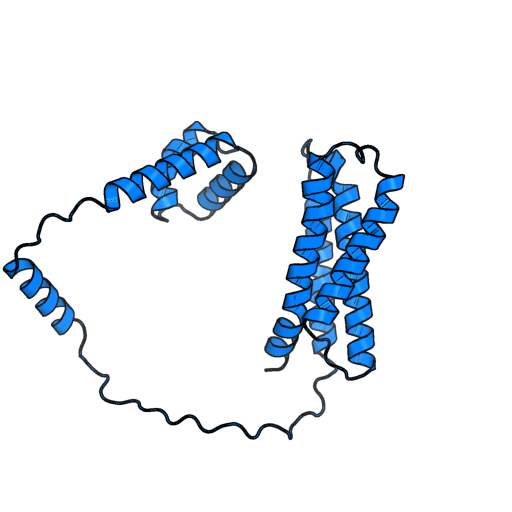TOM 745 N N . SER A 1 92 ? -3.325 -27.272 29.639 1.00 46.81 92 SER A N 1
ATOM 746 C CA . SER A 1 92 ? -1.909 -27.575 29.868 1.00 46.81 92 SER A CA 1
ATOM 747 C C . SER A 1 92 ? -1.710 -29.086 29.997 1.00 46.81 92 SER A C 1
ATOM 749 O O . SER A 1 92 ? -1.183 -29.573 30.996 1.00 46.81 92 SER A O 1
ATOM 751 N N . ARG A 1 93 ? -2.193 -29.880 29.028 1.00 40.97 93 ARG A N 1
ATOM 752 C CA . ARG A 1 93 ? -1.880 -31.322 29.029 1.00 40.97 93 ARG A CA 1
ATOM 753 C C . ARG A 1 93 ? -2.074 -32.084 27.717 1.00 40.97 93 ARG A C 1
ATOM 755 O O . ARG A 1 93 ? -2.461 -33.239 27.780 1.00 40.97 93 ARG A O 1
ATOM 762 N N . LEU A 1 94 ? -1.785 -31.516 26.546 1.00 44.19 94 LEU A N 1
ATOM 763 C CA . LEU A 1 94 ? -1.644 -32.320 25.315 1.00 44.19 94 LEU A CA 1
ATOM 764 C C . LEU A 1 94 ? -0.557 -31.755 24.378 1.00 44.19 94 LEU A C 1
ATOM 766 O O . LEU A 1 94 ? -0.745 -31.651 23.172 1.00 44.19 94 LEU A O 1
ATOM 770 N N . GLU A 1 95 ? 0.612 -31.409 24.921 1.00 43.41 95 GLU A N 1
ATOM 771 C CA . GLU A 1 95 ? 1.821 -31.184 24.118 1.00 43.41 95 GLU A CA 1
ATOM 772 C C . GLU A 1 95 ? 2.619 -32.485 24.030 1.00 43.41 95 GLU A C 1
ATOM 774 O O . GLU A 1 95 ? 3.387 -32.852 24.914 1.00 43.41 95 GLU A O 1
ATOM 779 N N . GLY A 1 96 ? 2.406 -33.216 22.939 1.00 44.75 96 GLY A N 1
ATOM 780 C CA . GLY A 1 96 ? 3.174 -34.409 22.622 1.00 44.75 96 GLY A CA 1
ATOM 781 C C . GLY A 1 96 ? 2.958 -34.828 21.174 1.00 44.75 96 GLY A C 1
ATOM 782 O O . GLY A 1 96 ? 1.900 -35.337 20.832 1.00 44.75 96 GLY A O 1
ATOM 783 N N . LYS A 1 97 ? 3.997 -34.660 20.344 1.00 41.53 97 LYS A N 1
ATOM 784 C CA . LYS A 1 97 ? 4.135 -35.178 18.962 1.00 41.53 97 LYS A CA 1
ATOM 785 C C . LYS A 1 97 ? 3.407 -34.439 17.818 1.00 41.53 97 LYS A C 1
ATOM 787 O O . LYS A 1 97 ? 2.762 -35.069 16.984 1.00 41.53 97 LYS A O 1
ATOM 792 N N . ARG A 1 98 ? 3.642 -33.131 17.645 1.00 40.50 98 ARG A N 1
ATOM 793 C CA . ARG A 1 98 ? 3.425 -32.445 16.340 1.00 40.50 98 ARG A CA 1
ATOM 794 C C . ARG A 1 98 ? 4.638 -31.674 15.793 1.00 40.50 98 ARG A C 1
ATOM 796 O O . ARG A 1 98 ? 4.516 -30.932 14.827 1.00 40.50 98 ARG A O 1
ATOM 803 N N . GLY A 1 99 ? 5.835 -31.914 16.333 1.00 41.38 99 GLY A N 1
ATOM 804 C CA . GLY A 1 99 ? 7.068 -31.202 15.952 1.00 41.38 99 GLY A CA 1
ATOM 805 C C . GLY A 1 99 ? 7.675 -31.540 14.579 1.00 41.38 99 GLY A C 1
ATOM 806 O O . GLY A 1 99 ? 8.675 -30.943 14.208 1.00 41.38 99 GLY A O 1
ATOM 807 N N . GLY A 1 100 ? 7.108 -32.477 13.810 1.00 44.44 100 GLY A N 1
ATOM 808 C CA . GLY A 1 100 ? 7.702 -32.922 12.539 1.00 44.44 100 GLY A CA 1
ATOM 809 C C . GLY A 1 100 ? 7.170 -32.236 11.278 1.00 44.44 100 GLY A C 1
ATOM 810 O O . GLY A 1 100 ? 7.890 -32.157 10.292 1.00 44.44 100 GLY A O 1
ATOM 811 N N . ARG A 1 101 ? 5.922 -31.742 11.275 1.00 48.25 101 ARG A N 1
ATOM 812 C CA . ARG A 1 101 ? 5.275 -31.199 10.056 1.00 48.25 101 ARG A CA 1
ATOM 813 C C . ARG A 1 101 ? 5.357 -29.676 9.938 1.00 48.25 101 ARG A C 1
ATOM 815 O O . ARG A 1 101 ? 5.319 -29.153 8.831 1.00 48.25 101 ARG A O 1
ATOM 822 N N . LEU A 1 102 ? 5.541 -28.975 11.057 1.00 50.50 102 LEU A N 1
ATOM 823 C CA . LEU A 1 102 ? 5.550 -27.509 11.105 1.00 50.50 102 LEU A CA 1
ATOM 824 C C . LEU A 1 102 ? 6.795 -26.895 10.437 1.00 50.50 102 LEU A C 1
ATOM 826 O O . LEU A 1 102 ? 6.703 -25.860 9.782 1.00 50.50 102 LEU A O 1
ATOM 830 N N . GLY A 1 103 ? 7.943 -27.577 10.527 1.00 49.81 103 GLY A N 1
ATOM 831 C 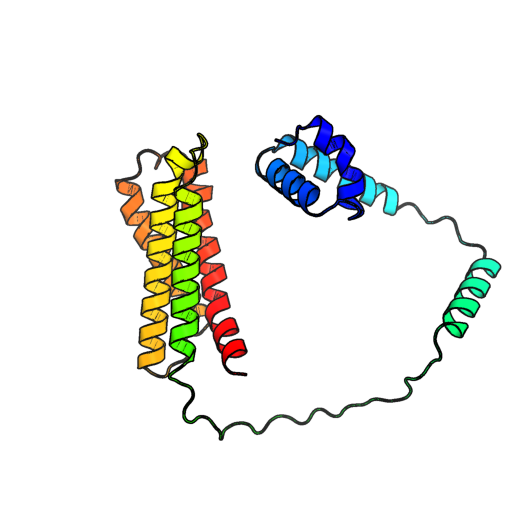CA . GLY A 1 103 ? 9.186 -27.150 9.870 1.00 49.81 103 GLY A CA 1
ATOM 832 C C . GLY A 1 103 ? 9.107 -27.168 8.339 1.00 49.81 103 GLY A C 1
ATOM 833 O O . GLY A 1 103 ? 9.687 -26.307 7.681 1.00 49.81 103 GLY A O 1
ATOM 834 N N . TRP A 1 104 ? 8.319 -28.083 7.766 1.00 48.34 104 TRP A N 1
ATOM 835 C CA . TRP A 1 104 ? 8.123 -28.175 6.315 1.00 48.34 104 TRP A CA 1
ATOM 836 C C . TRP A 1 104 ? 7.252 -27.039 5.772 1.00 48.34 104 TRP A C 1
ATOM 838 O O . TRP A 1 104 ? 7.475 -26.596 4.650 1.00 48.34 104 TRP A O 1
ATOM 848 N N . GLY A 1 105 ? 6.316 -26.515 6.573 1.00 58.25 105 GLY A N 1
ATOM 849 C CA . GLY A 1 105 ? 5.481 -25.372 6.192 1.00 58.25 105 GLY A CA 1
ATOM 850 C C . GLY A 1 105 ? 6.285 -24.079 6.030 1.00 58.25 105 GLY A C 1
ATOM 851 O O . GLY A 1 105 ? 6.146 -23.384 5.026 1.00 58.25 105 GLY A O 1
ATOM 852 N N . MET A 1 106 ? 7.192 -23.790 6.969 1.00 50.72 106 MET A N 1
ATOM 853 C CA . MET A 1 106 ? 8.109 -22.646 6.853 1.00 50.72 106 MET A CA 1
ATOM 854 C C . MET A 1 106 ? 9.121 -22.830 5.718 1.00 50.72 106 MET A C 1
ATOM 856 O O . MET A 1 106 ? 9.374 -21.880 4.983 1.00 50.72 106 MET A O 1
ATOM 860 N N . ALA A 1 107 ? 9.661 -24.039 5.528 1.00 52.97 107 ALA A N 1
ATOM 861 C CA . ALA A 1 107 ? 10.553 -24.323 4.405 1.00 52.97 107 ALA A CA 1
ATOM 862 C C . ALA A 1 107 ? 9.846 -24.133 3.049 1.00 52.97 107 ALA A C 1
ATOM 864 O O . ALA A 1 107 ? 10.400 -23.499 2.154 1.00 52.97 107 ALA A O 1
ATOM 865 N N . ALA A 1 108 ? 8.597 -24.593 2.914 1.00 60.00 108 ALA A N 1
ATOM 866 C CA . ALA A 1 108 ? 7.791 -24.400 1.709 1.00 60.00 108 ALA A CA 1
ATOM 867 C C . ALA A 1 108 ? 7.480 -22.917 1.445 1.00 60.00 108 ALA A C 1
ATOM 869 O O . ALA A 1 108 ? 7.577 -22.466 0.304 1.00 60.00 108 ALA A O 1
ATOM 870 N N . LEU A 1 109 ? 7.178 -22.139 2.492 1.00 67.19 109 LEU A N 1
ATOM 871 C CA . LEU A 1 109 ? 6.965 -20.693 2.383 1.00 67.19 109 LEU A CA 1
ATOM 872 C C . LEU A 1 109 ? 8.237 -19.966 1.913 1.00 67.19 109 LEU A C 1
ATOM 874 O O . LEU A 1 109 ? 8.160 -19.061 1.087 1.00 67.19 109 LEU A O 1
ATOM 878 N N . MET A 1 110 ? 9.407 -20.387 2.402 1.00 56.09 110 MET A N 1
ATOM 879 C CA . MET A 1 110 ? 10.703 -19.817 2.019 1.00 56.09 110 MET A CA 1
ATOM 880 C C . MET A 1 110 ? 11.083 -20.154 0.574 1.00 56.09 110 MET A C 1
ATOM 882 O O . MET A 1 110 ? 11.543 -19.279 -0.156 1.00 56.09 110 MET A O 1
ATOM 886 N N . VAL A 1 111 ? 10.830 -21.388 0.126 1.00 63.56 111 VAL A N 1
ATOM 887 C CA . VAL A 1 111 ? 11.023 -21.786 -1.279 1.00 63.56 111 VAL A CA 1
ATOM 888 C C . VAL A 1 111 ? 10.064 -21.020 -2.194 1.00 63.56 111 VAL A C 1
ATOM 890 O O . VAL A 1 111 ? 10.480 -20.540 -3.246 1.00 63.56 111 VAL A O 1
ATOM 893 N N . ALA A 1 112 ? 8.809 -20.826 -1.776 1.00 59.88 112 ALA A N 1
ATOM 894 C CA . ALA A 1 112 ? 7.842 -20.021 -2.519 1.00 59.88 112 ALA A CA 1
ATOM 895 C C . ALA A 1 112 ? 8.265 -18.543 -2.604 1.00 59.88 112 ALA A C 1
ATOM 897 O O . ALA A 1 112 ? 8.197 -17.953 -3.680 1.00 59.88 112 ALA A O 1
ATOM 898 N N . ALA A 1 113 ? 8.761 -17.957 -1.510 1.00 60.03 113 ALA A N 1
ATOM 899 C CA . ALA A 1 113 ? 9.271 -16.586 -1.496 1.00 60.03 113 ALA A CA 1
ATOM 900 C C . ALA A 1 113 ? 10.503 -16.416 -2.405 1.00 60.03 113 ALA A C 1
ATOM 902 O O . ALA A 1 113 ? 10.576 -15.445 -3.157 1.00 60.03 113 ALA A O 1
ATOM 903 N N . ALA A 1 114 ? 11.431 -17.380 -2.398 1.00 56.38 114 ALA A N 1
ATOM 904 C CA . ALA A 1 114 ? 12.594 -17.390 -3.286 1.00 56.38 114 ALA A CA 1
ATOM 905 C C . ALA A 1 114 ? 12.205 -17.562 -4.767 1.00 56.38 114 ALA A C 1
ATOM 907 O O . ALA A 1 114 ? 12.771 -16.894 -5.629 1.00 56.38 114 ALA A O 1
ATOM 908 N N . ALA A 1 115 ? 11.209 -18.402 -5.071 1.00 55.88 115 ALA A N 1
ATOM 909 C CA . ALA A 1 115 ? 10.698 -18.588 -6.428 1.00 55.88 115 ALA A CA 1
ATOM 910 C C . ALA A 1 115 ? 9.985 -17.333 -6.957 1.00 55.88 115 ALA A C 1
ATOM 912 O O . ALA A 1 115 ? 10.221 -16.928 -8.093 1.00 55.88 115 ALA A O 1
ATOM 913 N N . VAL A 1 116 ? 9.161 -16.678 -6.128 1.00 56.66 116 VAL A N 1
ATOM 914 C CA . VAL A 1 116 ? 8.530 -15.390 -6.466 1.00 56.66 116 VAL A CA 1
ATOM 915 C C . VAL A 1 116 ? 9.592 -14.320 -6.701 1.00 56.66 116 VAL A C 1
ATOM 917 O O . VAL A 1 116 ? 9.488 -13.572 -7.667 1.00 56.66 116 VAL A O 1
ATOM 920 N N . LEU A 1 117 ? 10.640 -14.277 -5.874 1.00 53.41 117 LEU A N 1
ATOM 921 C CA . LEU A 1 117 ? 11.755 -13.353 -6.059 1.00 53.41 117 LEU A CA 1
ATOM 922 C C . LEU A 1 117 ? 12.476 -13.604 -7.392 1.00 53.41 117 LEU A C 1
ATOM 924 O O . LEU A 1 117 ? 12.661 -12.660 -8.151 1.00 53.41 117 LEU A O 1
ATOM 928 N N . ALA A 1 118 ? 12.789 -14.862 -7.718 1.00 53.28 118 ALA A N 1
ATOM 929 C CA . ALA A 1 118 ? 13.417 -15.239 -8.984 1.00 53.28 118 ALA A CA 1
ATOM 930 C C . ALA A 1 118 ? 12.542 -14.911 -10.210 1.00 53.28 118 ALA A C 1
ATOM 932 O O . ALA A 1 118 ? 13.058 -14.463 -11.231 1.00 53.28 118 ALA A O 1
ATOM 933 N N . LEU A 1 119 ? 11.219 -15.081 -10.104 1.00 56.06 119 LEU A N 1
ATOM 934 C CA . LEU A 1 119 ? 10.250 -14.709 -11.143 1.00 56.06 119 LEU A CA 1
ATOM 935 C C . LEU A 1 119 ? 10.149 -13.189 -11.328 1.00 56.06 119 LEU A C 1
ATOM 937 O O . LEU A 1 119 ? 10.017 -12.717 -12.454 1.00 56.06 119 LEU A O 1
ATOM 941 N N . VAL A 1 120 ? 10.230 -12.421 -10.238 1.00 52.06 120 VAL A N 1
ATOM 942 C CA . VAL A 1 120 ? 10.196 -10.951 -10.268 1.00 52.06 120 VAL A CA 1
ATOM 943 C C . VAL A 1 120 ? 11.501 -10.367 -10.817 1.00 52.06 120 VAL A C 1
ATOM 945 O O . VAL A 1 120 ? 11.463 -9.332 -11.475 1.00 52.06 120 VAL A O 1
ATOM 948 N N . THR A 1 121 ? 12.643 -11.024 -10.593 1.00 52.78 121 THR A N 1
ATOM 949 C CA . THR A 1 121 ? 13.952 -10.586 -11.109 1.00 52.78 121 THR A CA 1
ATOM 950 C C . THR A 1 121 ? 14.316 -11.176 -12.474 1.00 52.78 121 THR A C 1
ATOM 952 O O . THR A 1 121 ? 15.260 -10.706 -13.093 1.00 52.78 121 THR A O 1
ATOM 955 N N . GLY A 1 122 ? 13.616 -12.218 -12.934 1.00 39.44 122 GLY A N 1
ATOM 956 C CA . GLY A 1 122 ? 13.889 -12.906 -14.204 1.00 39.44 122 GLY A CA 1
ATOM 957 C C . GLY A 1 122 ? 13.079 -12.402 -15.404 1.00 39.44 122 GLY A C 1
ATOM 958 O O . GLY A 1 122 ? 13.253 -12.917 -16.505 1.00 39.44 122 GLY A O 1
ATOM 959 N N . GLY A 1 123 ? 12.173 -11.440 -15.202 1.00 41.41 123 GLY A N 1
ATOM 960 C CA . GLY A 1 123 ? 11.339 -10.855 -16.253 1.00 41.41 123 GLY A CA 1
ATOM 961 C C . GLY A 1 123 ? 11.920 -9.549 -16.792 1.00 41.41 123 GLY A C 1
ATOM 962 O O . GLY A 1 123 ? 12.357 -8.707 -16.013 1.00 41.41 123 GLY A O 1
ATOM 963 N N . ASP A 1 124 ? 11.899 -9.403 -18.118 1.00 43.00 124 ASP A N 1
ATOM 964 C CA . ASP A 1 124 ? 12.443 -8.288 -18.903 1.00 43.00 124 ASP A CA 1
ATOM 965 C C . ASP A 1 124 ? 12.379 -6.901 -18.224 1.00 43.00 124 ASP A C 1
ATOM 967 O O . ASP A 1 124 ? 11.353 -6.434 -17.726 1.00 43.00 124 ASP A O 1
ATOM 971 N N . GLU A 1 125 ? 13.538 -6.252 -18.219 1.00 42.50 125 GLU A N 1
ATOM 972 C CA . GLU A 1 125 ? 13.985 -5.245 -17.258 1.00 42.50 125 GLU A CA 1
ATOM 973 C C . GLU A 1 125 ? 13.386 -3.839 -17.462 1.00 42.50 125 GLU A C 1
ATOM 975 O O . GLU A 1 125 ? 13.587 -3.196 -18.493 1.00 42.50 125 GLU A O 1
ATOM 980 N N . GLY A 1 126 ? 12.758 -3.283 -16.420 1.00 48.03 126 GLY A N 1
ATOM 981 C CA . GLY A 1 126 ? 12.474 -1.846 -16.320 1.00 48.03 126 GLY A CA 1
ATOM 982 C C . GLY A 1 126 ? 13.678 -1.044 -15.780 1.00 48.03 126 GLY A C 1
ATOM 983 O O . GLY A 1 126 ? 14.404 -1.539 -14.915 1.00 48.03 126 GLY A O 1
ATOM 984 N N . PRO A 1 127 ? 13.880 0.228 -16.187 1.00 51.12 127 PRO A N 1
ATOM 985 C CA . PRO A 1 127 ? 15.091 1.016 -15.887 1.00 51.12 127 PRO A CA 1
ATOM 986 C C . PRO A 1 127 ? 15.346 1.297 -14.393 1.00 51.12 127 PRO A C 1
ATOM 988 O O . PRO A 1 127 ? 16.447 1.690 -14.021 1.00 51.12 127 PRO A O 1
ATOM 991 N N . ILE A 1 128 ? 14.348 1.094 -13.527 1.00 48.94 128 ILE A N 1
ATOM 992 C CA . ILE A 1 128 ? 14.436 1.356 -12.081 1.00 48.94 128 ILE A CA 1
ATOM 993 C C . ILE A 1 128 ? 14.954 0.122 -11.314 1.00 48.94 128 ILE A C 1
ATOM 995 O O . ILE A 1 128 ? 15.721 0.271 -10.363 1.00 48.94 128 ILE A O 1
ATOM 999 N N . LEU A 1 129 ? 14.590 -1.098 -11.736 1.00 52.62 129 LEU A N 1
ATOM 1000 C CA . LEU A 1 129 ? 14.982 -2.336 -11.043 1.00 52.62 129 LEU A CA 1
ATOM 1001 C C . LEU A 1 129 ? 16.425 -2.762 -11.335 1.00 52.62 129 LEU A C 1
ATOM 1003 O O . LEU A 1 129 ? 17.073 -3.292 -10.433 1.00 52.62 129 LEU A O 1
ATOM 1007 N N . ARG A 1 130 ? 16.967 -2.432 -12.516 1.00 55.19 130 ARG A N 1
ATOM 1008 C CA . ARG A 1 130 ? 18.362 -2.742 -12.891 1.00 55.19 130 ARG A CA 1
ATOM 1009 C C . ARG A 1 130 ? 19.399 -2.244 -11.894 1.00 55.19 130 ARG A C 1
ATOM 1011 O O . ARG A 1 130 ? 20.415 -2.890 -11.672 1.00 55.19 130 ARG A O 1
ATOM 1018 N N . HIS A 1 131 ? 19.160 -1.074 -11.311 1.00 61.12 131 HIS A N 1
ATOM 1019 C CA . HIS A 1 131 ? 20.120 -0.445 -10.416 1.00 61.12 131 HIS A CA 1
ATOM 1020 C C . HIS A 1 131 ? 19.833 -0.762 -8.933 1.00 61.12 131 HIS A C 1
ATOM 1022 O O . HIS A 1 131 ? 20.770 -0.903 -8.149 1.00 61.12 131 HIS A O 1
ATOM 1028 N N . TRP A 1 132 ? 18.564 -0.905 -8.535 1.00 64.00 132 TRP A N 1
ATOM 1029 C CA . TRP A 1 132 ? 18.177 -1.052 -7.122 1.00 64.00 132 TRP A CA 1
ATOM 1030 C C . TRP A 1 132 ? 18.051 -2.519 -6.676 1.00 64.00 132 TRP A C 1
ATOM 1032 O O . TRP A 1 132 ? 18.150 -2.807 -5.483 1.00 64.00 132 TRP A O 1
ATOM 1042 N N . GLY A 1 133 ? 17.845 -3.444 -7.620 1.00 67.75 133 GLY A N 1
ATOM 1043 C CA . GLY A 1 133 ? 17.565 -4.860 -7.363 1.00 67.75 133 GLY A CA 1
ATOM 1044 C C . GLY A 1 133 ? 18.632 -5.601 -6.545 1.00 67.75 133 GLY A C 1
ATOM 1045 O O . GLY A 1 133 ? 18.272 -6.227 -5.548 1.00 67.75 133 GLY A O 1
ATOM 1046 N N . PRO A 1 134 ? 19.933 -5.511 -6.885 1.00 71.62 134 PRO A N 1
ATOM 1047 C CA . PRO A 1 134 ? 20.980 -6.244 -6.168 1.00 71.62 134 PRO A CA 1
ATOM 1048 C C . PRO A 1 134 ? 21.114 -5.833 -4.693 1.00 71.62 134 PRO A C 1
ATOM 1050 O O . PRO A 1 134 ? 21.296 -6.683 -3.824 1.00 71.62 134 PRO A O 1
ATOM 1053 N N . CYS A 1 135 ? 20.980 -4.535 -4.396 1.00 68.25 135 CYS A N 1
ATOM 1054 C CA . CYS A 1 135 ? 21.080 -4.003 -3.035 1.00 68.25 135 CYS A CA 1
ATOM 1055 C C . CYS A 1 135 ? 19.879 -4.416 -2.177 1.00 68.25 135 CYS A C 1
ATOM 1057 O O . CYS A 1 135 ? 20.056 -4.898 -1.060 1.00 68.25 135 CYS A O 1
ATOM 1059 N N . LEU A 1 136 ? 18.665 -4.292 -2.724 1.00 68.19 136 LEU A N 1
ATOM 1060 C CA . LEU A 1 136 ? 17.439 -4.701 -2.042 1.00 68.19 136 LEU A CA 1
ATOM 1061 C C . LEU A 1 136 ? 17.421 -6.214 -1.762 1.00 68.19 136 LEU A C 1
ATOM 1063 O O . LEU A 1 136 ? 17.024 -6.644 -0.680 1.00 68.19 136 LEU A O 1
ATOM 1067 N N . ALA A 1 137 ? 17.886 -7.026 -2.717 1.00 69.56 137 ALA A N 1
ATOM 1068 C CA . ALA A 1 137 ? 17.980 -8.473 -2.551 1.00 69.56 137 ALA A CA 1
ATOM 1069 C C . ALA A 1 137 ? 18.961 -8.867 -1.432 1.00 69.56 137 ALA A C 1
ATOM 1071 O O . ALA A 1 137 ? 18.643 -9.743 -0.625 1.00 69.56 137 ALA A O 1
ATOM 1072 N N . GLY A 1 138 ? 20.117 -8.196 -1.349 1.00 70.94 138 GLY A N 1
ATOM 1073 C CA . GLY A 1 138 ? 21.105 -8.429 -0.293 1.00 70.94 138 GLY A CA 1
ATOM 1074 C C . GLY A 1 138 ? 20.540 -8.200 1.110 1.00 70.94 138 GLY A C 1
ATOM 1075 O O . GLY A 1 138 ? 20.714 -9.040 1.995 1.00 70.94 138 GLY A O 1
ATOM 1076 N N . GLU A 1 139 ? 19.791 -7.115 1.303 1.00 66.69 139 GLU A N 1
ATOM 1077 C CA . GLU A 1 139 ? 19.209 -6.788 2.608 1.00 66.69 139 GLU A CA 1
ATOM 1078 C C . GLU A 1 139 ? 18.099 -7.738 3.035 1.00 66.69 139 GLU A C 1
ATOM 1080 O O . GLU A 1 139 ? 18.069 -8.184 4.186 1.00 66.69 139 GLU A O 1
ATOM 1085 N N . ILE A 1 140 ? 17.205 -8.092 2.109 1.00 68.62 140 ILE A N 1
ATOM 1086 C CA . ILE A 1 140 ? 16.126 -9.043 2.388 1.00 68.62 140 ILE A CA 1
ATOM 1087 C C . ILE A 1 140 ? 16.717 -10.410 2.750 1.00 68.62 140 ILE A C 1
ATOM 1089 O O . ILE A 1 140 ? 16.267 -11.038 3.713 1.00 68.62 140 ILE A O 1
ATOM 1093 N N . ALA A 1 141 ? 17.743 -10.864 2.022 1.00 72.12 141 A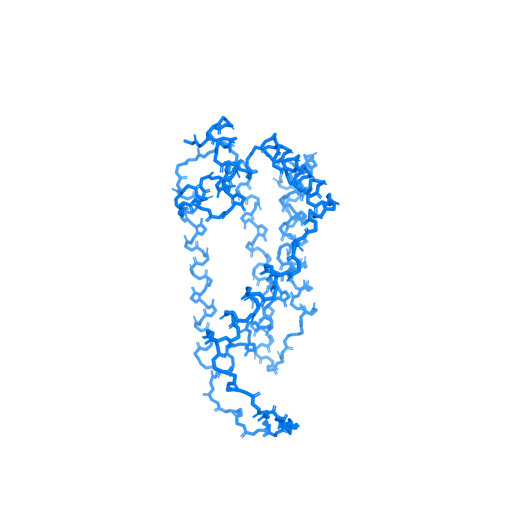LA A N 1
ATOM 1094 C CA . ALA A 1 141 ? 18.401 -12.137 2.288 1.00 72.12 141 ALA A CA 1
ATOM 1095 C C . ALA A 1 141 ? 19.066 -12.157 3.673 1.00 72.12 141 ALA A C 1
ATOM 1097 O O . ALA A 1 141 ? 18.822 -13.076 4.457 1.00 72.12 141 ALA A O 1
ATOM 1098 N N . ALA A 1 142 ? 19.844 -11.128 4.019 1.00 72.31 142 ALA A N 1
ATOM 1099 C CA . ALA A 1 142 ? 20.539 -11.058 5.304 1.00 72.31 142 ALA A CA 1
ATOM 1100 C C . ALA A 1 142 ? 19.577 -10.978 6.502 1.00 72.31 142 ALA A C 1
ATOM 1102 O O . ALA A 1 142 ? 19.765 -11.685 7.498 1.00 72.31 142 ALA A O 1
ATOM 1103 N N . ALA A 1 143 ? 18.514 -10.173 6.394 1.00 68.50 143 ALA A N 1
ATOM 1104 C CA . ALA A 1 143 ? 17.483 -10.090 7.425 1.00 68.50 143 ALA A CA 1
ATOM 1105 C C . ALA A 1 143 ? 16.746 -11.430 7.602 1.00 68.50 143 ALA A C 1
ATOM 1107 O O . ALA A 1 143 ? 16.503 -11.866 8.729 1.00 68.50 143 ALA A O 1
ATOM 1108 N N . SER A 1 144 ? 16.452 -12.123 6.4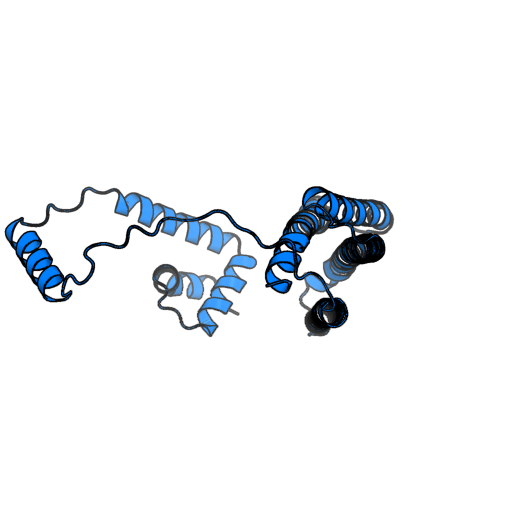98 1.00 67.62 144 SER A N 1
ATOM 1109 C CA . SER A 1 144 ? 15.789 -13.431 6.526 1.00 67.62 144 SER A CA 1
ATOM 1110 C C . SER A 1 144 ? 16.667 -14.506 7.172 1.00 67.62 144 SER A C 1
ATOM 1112 O O . SER A 1 144 ? 16.179 -15.262 8.011 1.00 67.62 144 SER A O 1
ATOM 1114 N N . ILE A 1 145 ? 17.967 -14.550 6.854 1.00 74.00 145 ILE A N 1
ATOM 1115 C CA . ILE A 1 145 ? 18.910 -15.544 7.397 1.00 74.00 145 ILE A CA 1
ATOM 1116 C C . ILE A 1 145 ? 18.961 -15.487 8.930 1.00 74.00 145 ILE A C 1
ATOM 1118 O O . ILE A 1 145 ? 18.877 -16.526 9.583 1.00 74.00 145 ILE A O 1
ATOM 1122 N N . LEU A 1 146 ? 19.040 -14.296 9.529 1.00 69.56 146 LEU A N 1
ATOM 1123 C CA . LEU A 1 146 ? 19.119 -14.161 10.989 1.00 69.56 146 LEU A CA 1
ATOM 1124 C C . LEU A 1 146 ? 17.807 -14.503 11.702 1.00 69.56 146 LEU A C 1
ATOM 1126 O O . LEU A 1 146 ? 17.837 -15.100 12.780 1.00 69.56 146 LEU A O 1
ATOM 1130 N N . VAL A 1 147 ? 16.659 -14.210 11.086 1.00 67.06 147 VAL A N 1
ATOM 1131 C CA . VAL A 1 147 ? 15.352 -14.654 11.597 1.00 67.06 147 VAL A CA 1
ATOM 1132 C C . VAL A 1 147 ? 15.225 -16.179 11.520 1.00 67.06 147 VAL A C 1
ATOM 1134 O O . VAL A 1 147 ? 14.734 -16.798 12.469 1.00 67.06 147 VAL A O 1
ATOM 1137 N N . ILE A 1 148 ? 15.710 -16.800 10.440 1.00 67.19 148 ILE A N 1
ATOM 1138 C CA . ILE A 1 148 ? 15.710 -18.259 10.257 1.00 67.19 148 ILE A CA 1
ATOM 1139 C C . ILE A 1 148 ? 16.613 -18.934 11.296 1.00 67.19 148 ILE A C 1
ATOM 1141 O O . ILE A 1 148 ? 16.152 -19.820 12.016 1.00 67.19 148 ILE A O 1
ATOM 1145 N N . VAL A 1 149 ? 17.867 -18.490 11.427 1.00 73.56 149 VAL A N 1
ATOM 1146 C CA . VAL A 1 149 ? 18.829 -19.043 12.397 1.00 73.56 149 VAL A CA 1
ATOM 1147 C C . VAL A 1 149 ? 18.330 -18.838 13.827 1.00 73.56 149 VAL A C 1
ATOM 1149 O O . VAL A 1 149 ? 18.346 -19.774 14.624 1.00 73.56 149 VAL A O 1
ATOM 1152 N N . GLY A 1 150 ? 17.807 -17.652 14.147 1.00 65.44 150 GLY A N 1
ATOM 1153 C CA . GLY A 1 150 ? 17.209 -17.360 15.447 1.00 65.44 150 GLY A CA 1
ATOM 1154 C C . GLY A 1 150 ? 16.039 -18.276 15.792 1.00 65.44 150 GLY A C 1
ATOM 1155 O O . GLY A 1 150 ? 15.982 -18.822 16.894 1.00 65.44 150 GLY A O 1
ATOM 1156 N N . SER A 1 151 ? 15.138 -18.495 14.832 1.00 65.75 151 SER A N 1
ATOM 1157 C CA . SER A 1 151 ? 13.983 -19.385 14.992 1.00 65.75 151 SER A CA 1
ATOM 1158 C C . SER A 1 151 ? 14.405 -20.849 15.138 1.00 65.75 151 SER A C 1
ATOM 1160 O O . SER A 1 151 ? 13.860 -21.559 15.982 1.00 65.75 151 SER A O 1
ATOM 1162 N N . ALA A 1 152 ? 15.411 -21.293 14.378 1.00 66.56 152 ALA A N 1
ATOM 1163 C CA . ALA A 1 152 ? 15.970 -22.638 14.477 1.00 66.56 152 ALA A CA 1
ATOM 1164 C C . ALA A 1 152 ? 16.639 -22.882 15.841 1.00 66.56 152 ALA A C 1
ATOM 1166 O O . ALA A 1 152 ? 16.404 -23.915 16.465 1.00 66.56 152 ALA A O 1
ATOM 1167 N N . VAL A 1 153 ? 17.406 -21.912 16.354 1.00 70.31 153 VAL A N 1
ATOM 1168 C CA . VAL A 1 153 ? 18.042 -21.993 17.680 1.00 70.31 153 VAL A CA 1
ATOM 1169 C C . VAL A 1 153 ? 17.003 -21.971 18.806 1.00 70.31 153 VAL A C 1
ATOM 1171 O O . VAL A 1 153 ? 17.129 -22.735 19.764 1.00 70.31 153 VAL A O 1
ATOM 1174 N N . ALA A 1 154 ? 15.959 -21.141 18.705 1.00 62.03 154 ALA A N 1
ATOM 1175 C CA . ALA A 1 154 ? 14.856 -21.141 19.670 1.00 62.03 154 ALA A CA 1
ATOM 1176 C C . ALA A 1 154 ? 14.111 -22.476 19.690 1.00 62.03 154 ALA A C 1
ATOM 1178 O O . ALA A 1 154 ? 13.868 -23.032 20.763 1.00 62.03 154 ALA A O 1
ATOM 1179 N N . SER A 1 155 ? 13.812 -23.008 18.503 1.00 62.06 155 SER A N 1
ATOM 1180 C CA . SER A 1 155 ? 13.176 -24.312 18.336 1.00 62.06 155 SER A CA 1
ATOM 1181 C C . SER A 1 155 ? 14.035 -25.430 18.934 1.00 62.06 155 SER A C 1
ATOM 1183 O O . SER A 1 155 ? 13.533 -26.214 19.738 1.00 62.06 155 SER A O 1
ATOM 1185 N N . ALA A 1 156 ? 15.345 -25.440 18.656 1.00 62.19 156 ALA A N 1
ATOM 1186 C CA . ALA A 1 156 ? 16.288 -26.405 19.222 1.00 62.19 156 ALA A CA 1
ATOM 1187 C C . ALA A 1 156 ? 16.400 -26.310 20.755 1.00 62.19 156 ALA A C 1
ATOM 1189 O O . ALA A 1 156 ? 16.617 -27.318 21.423 1.00 62.19 156 ALA A O 1
ATOM 1190 N N . ARG A 1 157 ? 16.220 -25.112 21.329 1.00 71.88 157 ARG A N 1
ATOM 1191 C CA . ARG A 1 157 ? 16.225 -24.874 22.784 1.00 71.88 157 ARG A CA 1
ATOM 1192 C C . ARG A 1 157 ? 14.851 -25.016 23.449 1.00 71.88 157 ARG A C 1
ATOM 1194 O O . ARG A 1 157 ? 14.755 -24.727 24.639 1.00 71.88 157 ARG A O 1
ATOM 1201 N N . GLN A 1 158 ? 13.806 -25.413 22.713 1.00 62.16 158 GLN A N 1
ATOM 1202 C CA . GLN A 1 158 ? 12.413 -25.470 23.190 1.00 62.16 158 GLN A CA 1
ATOM 1203 C C . GLN A 1 158 ? 11.936 -24.159 23.844 1.00 62.16 158 GLN A C 1
ATOM 1205 O O . GLN A 1 158 ? 11.107 -24.153 24.751 1.00 62.16 158 GLN A O 1
ATOM 1210 N N . ARG A 1 159 ? 12.474 -23.021 23.395 1.00 64.06 159 ARG A N 1
ATOM 1211 C CA . ARG A 1 159 ? 12.083 -21.695 23.877 1.00 64.06 159 ARG A CA 1
ATOM 1212 C C . ARG A 1 159 ? 11.299 -20.990 22.787 1.00 64.06 159 ARG A C 1
ATOM 1214 O O . ARG A 1 159 ? 11.762 -20.891 21.655 1.00 64.06 159 ARG A O 1
ATOM 1221 N N . ARG A 1 160 ? 10.135 -20.447 23.139 1.00 61.16 160 ARG A N 1
ATOM 1222 C CA . ARG A 1 160 ? 9.422 -19.524 22.253 1.00 61.16 160 ARG A CA 1
ATOM 1223 C C . ARG A 1 160 ? 10.192 -18.213 22.175 1.00 61.16 160 ARG A C 1
ATOM 1225 O O . ARG A 1 160 ? 10.605 -17.655 23.193 1.00 61.16 160 ARG A O 1
ATOM 1232 N N . LEU A 1 161 ? 10.396 -17.742 20.953 1.00 63.09 161 LEU A N 1
ATOM 1233 C CA . LEU A 1 161 ? 10.974 -16.434 20.705 1.00 63.09 161 LEU A CA 1
ATOM 1234 C C . LEU A 1 161 ? 9.885 -15.385 20.962 1.00 63.09 161 LEU A C 1
ATOM 1236 O O . LEU A 1 161 ? 8.797 -15.473 20.397 1.00 63.09 161 LEU A O 1
ATOM 1240 N N . SER A 1 162 ? 10.152 -14.405 21.826 1.00 71.19 162 SER A N 1
ATOM 1241 C CA . SER A 1 162 ? 9.221 -13.289 22.010 1.00 71.19 162 SER A CA 1
ATOM 1242 C C . SER A 1 162 ? 9.194 -12.410 20.756 1.00 71.19 162 SER A C 1
ATOM 1244 O O . SER A 1 162 ? 10.187 -12.325 20.031 1.00 71.19 162 SER A O 1
ATOM 1246 N N . SER A 1 163 ? 8.087 -11.696 20.524 1.00 65.69 163 SER A N 1
ATOM 1247 C CA . SER A 1 163 ? 7.973 -10.738 19.410 1.00 65.69 163 SER A CA 1
ATOM 1248 C C . SER A 1 163 ? 9.064 -9.665 19.430 1.00 65.69 163 SER A C 1
ATOM 1250 O O . SER A 1 163 ? 9.485 -9.197 18.376 1.00 65.69 163 SER A O 1
ATOM 1252 N N . GLY A 1 164 ? 9.560 -9.300 20.618 1.00 63.53 164 GLY A N 1
ATOM 1253 C CA . GLY A 1 164 ? 10.703 -8.395 20.757 1.00 63.53 164 GLY A CA 1
ATOM 1254 C C . GLY A 1 164 ? 12.023 -9.027 20.306 1.00 63.53 164 GLY A C 1
ATOM 1255 O O . GLY A 1 164 ? 12.815 -8.375 19.633 1.00 63.53 164 GLY A O 1
ATOM 1256 N N . ALA A 1 165 ? 12.253 -10.306 20.615 1.00 67.88 165 ALA A N 1
ATOM 1257 C CA . ALA A 1 165 ? 13.476 -11.013 20.236 1.00 67.88 165 ALA A CA 1
ATOM 1258 C C . ALA A 1 165 ? 13.541 -11.316 18.728 1.00 67.88 165 ALA A C 1
ATOM 1260 O O . ALA A 1 165 ? 14.606 -11.186 18.125 1.00 67.88 165 ALA A O 1
ATOM 1261 N N . SER A 1 166 ? 12.413 -11.657 18.094 1.00 66.50 166 SER A N 1
ATOM 1262 C CA . SER A 1 166 ? 12.356 -11.854 16.639 1.00 66.50 166 SER A CA 1
ATOM 1263 C C . SER A 1 166 ? 12.567 -10.545 15.869 1.00 66.50 166 SER A C 1
ATOM 1265 O O . SER A 1 166 ? 13.328 -10.518 14.901 1.00 66.50 166 SER A O 1
ATOM 1267 N N . ALA A 1 167 ? 11.970 -9.442 16.333 1.00 64.38 167 ALA A N 1
ATOM 1268 C CA . ALA A 1 167 ? 12.174 -8.114 15.755 1.00 64.38 167 ALA A CA 1
ATOM 1269 C C . ALA A 1 167 ? 13.618 -7.604 15.934 1.00 64.38 167 ALA A C 1
ATOM 1271 O O . ALA A 1 167 ? 14.168 -6.983 15.020 1.00 64.38 167 ALA A O 1
ATOM 1272 N N . ALA A 1 168 ? 14.257 -7.902 17.072 1.00 67.81 168 ALA A N 1
ATOM 1273 C CA . ALA A 1 168 ? 15.650 -7.539 17.328 1.00 67.81 168 ALA A CA 1
ATOM 1274 C C . ALA A 1 168 ? 16.623 -8.281 16.397 1.00 67.81 168 ALA A C 1
ATOM 1276 O O . ALA A 1 168 ? 17.523 -7.659 15.838 1.00 67.81 168 ALA A O 1
ATOM 1277 N N . LEU A 1 169 ? 16.416 -9.584 16.169 1.00 70.94 169 LEU A N 1
ATOM 1278 C CA . LEU A 1 169 ? 17.245 -10.368 15.246 1.00 70.94 169 LEU A CA 1
ATOM 1279 C C . LEU A 1 169 ? 17.079 -9.923 13.788 1.00 70.94 169 LEU A C 1
ATOM 1281 O O . LEU A 1 169 ? 18.073 -9.815 13.071 1.00 70.94 169 LEU A O 1
ATOM 1285 N N . ALA A 1 170 ? 15.849 -9.608 13.369 1.00 66.06 170 ALA A N 1
ATOM 1286 C CA . ALA A 1 170 ? 15.582 -9.057 12.040 1.00 66.06 170 ALA A CA 1
ATOM 1287 C C . ALA A 1 170 ? 16.289 -7.704 11.836 1.00 66.06 170 ALA A C 1
ATOM 1289 O O . ALA A 1 170 ? 16.970 -7.499 10.831 1.00 66.06 170 ALA A O 1
ATOM 1290 N N . SER A 1 171 ? 16.182 -6.809 12.825 1.00 70.75 171 SER A N 1
ATOM 1291 C CA . SER A 1 171 ? 16.819 -5.485 12.798 1.00 70.75 171 SER A CA 1
ATOM 1292 C C . SER A 1 171 ? 18.347 -5.579 12.792 1.00 70.75 171 SER A C 1
ATOM 1294 O O . SER A 1 171 ? 19.001 -4.884 12.018 1.00 70.75 171 SER A O 1
ATOM 1296 N N . ALA A 1 172 ? 18.926 -6.464 13.609 1.00 72.38 172 ALA A N 1
ATOM 1297 C CA . ALA A 1 172 ? 20.371 -6.679 13.661 1.00 72.38 172 ALA A CA 1
ATOM 1298 C C . ALA A 1 172 ? 20.922 -7.204 12.325 1.00 72.38 172 ALA A C 1
ATOM 1300 O O . ALA A 1 172 ? 21.987 -6.768 11.890 1.00 72.38 172 ALA A O 1
ATOM 1301 N N . GLY A 1 173 ? 20.181 -8.086 11.644 1.00 70.81 173 GLY A N 1
ATOM 1302 C CA . GLY A 1 173 ? 20.563 -8.578 10.321 1.00 70.81 173 GLY A CA 1
ATOM 1303 C C . GLY A 1 173 ? 20.510 -7.525 9.230 1.00 70.81 173 GLY A C 1
ATOM 1304 O O . GLY A 1 173 ? 21.452 -7.416 8.446 1.00 70.81 173 GLY A O 1
ATOM 1305 N N . GLY A 1 174 ? 19.461 -6.702 9.229 1.00 66.12 174 GLY A N 1
ATOM 1306 C CA . GLY A 1 174 ? 19.366 -5.559 8.324 1.00 66.12 174 GLY A CA 1
ATOM 1307 C C . GLY A 1 174 ? 20.490 -4.540 8.549 1.00 66.12 174 GLY A C 1
ATOM 1308 O O . GLY A 1 174 ? 21.135 -4.123 7.595 1.00 66.12 174 GLY A O 1
ATOM 1309 N N . LEU A 1 175 ? 20.805 -4.208 9.807 1.00 71.56 175 LEU A N 1
ATOM 1310 C CA . LEU A 1 175 ? 21.887 -3.276 10.153 1.00 71.56 175 LEU A CA 1
ATOM 1311 C C . LEU A 1 175 ? 23.280 -3.803 9.780 1.00 71.56 175 LEU A C 1
ATOM 1313 O O . LEU A 1 175 ? 24.093 -3.047 9.251 1.00 71.56 175 LEU A O 1
ATOM 1317 N N . ALA A 1 176 ? 23.560 -5.086 10.025 1.00 72.62 176 ALA A N 1
ATOM 1318 C CA . ALA A 1 176 ? 24.832 -5.701 9.649 1.00 72.62 176 ALA A CA 1
ATOM 1319 C C . ALA A 1 176 ? 25.018 -5.734 8.122 1.00 72.62 176 ALA A C 1
ATOM 1321 O O . ALA A 1 176 ? 26.110 -5.462 7.622 1.00 72.62 176 ALA A O 1
ATOM 1322 N N . CYS A 1 177 ? 23.943 -6.009 7.377 1.00 68.69 177 CYS A N 1
ATOM 1323 C CA . CYS A 1 177 ? 23.958 -5.968 5.919 1.00 68.69 177 CYS A CA 1
ATOM 1324 C C . CYS A 1 177 ? 24.135 -4.543 5.387 1.00 68.69 177 CYS A C 1
ATOM 1326 O O . CYS A 1 177 ? 24.975 -4.327 4.518 1.00 68.69 177 CYS A O 1
ATOM 1328 N N . TYR A 1 178 ? 23.420 -3.567 5.955 1.00 66.19 178 TYR A N 1
ATOM 1329 C CA . TYR A 1 178 ? 23.582 -2.153 5.623 1.00 66.19 178 TYR A CA 1
ATOM 1330 C C . TYR A 1 178 ? 25.021 -1.682 5.848 1.00 66.19 178 TYR A C 1
ATOM 1332 O O . TYR A 1 178 ? 25.605 -1.070 4.961 1.00 66.19 178 TYR A O 1
ATOM 1340 N N . ALA A 1 179 ? 25.625 -2.018 6.992 1.00 72.81 179 ALA A N 1
ATOM 1341 C CA . ALA A 1 179 ? 27.013 -1.670 7.288 1.00 72.81 179 ALA A CA 1
ATOM 1342 C C . ALA A 1 179 ? 27.997 -2.283 6.273 1.00 72.81 179 ALA A C 1
ATOM 1344 O O . ALA A 1 179 ? 28.945 -1.619 5.859 1.00 72.81 179 ALA A O 1
ATOM 1345 N N . LEU A 1 180 ? 27.753 -3.519 5.825 1.00 69.94 180 LEU A N 1
ATOM 1346 C CA . LEU A 1 180 ? 28.576 -4.186 4.814 1.00 69.94 180 LEU A CA 1
ATOM 1347 C C . LEU A 1 180 ? 28.378 -3.576 3.412 1.00 69.94 180 LEU A C 1
ATOM 1349 O O . LEU A 1 180 ? 29.344 -3.322 2.694 1.00 69.94 180 LEU A O 1
ATOM 1353 N N . LEU A 1 181 ? 27.128 -3.303 3.030 1.00 66.19 181 LEU A N 1
ATOM 1354 C CA . LEU A 1 181 ? 26.762 -2.748 1.726 1.00 66.19 181 LEU A CA 1
ATOM 1355 C C . LEU A 1 181 ? 27.094 -1.259 1.602 1.00 66.19 181 LEU A C 1
ATOM 1357 O O . LEU A 1 181 ? 27.363 -0.804 0.494 1.00 66.19 181 LEU A O 1
ATOM 1361 N N . ALA A 1 182 ? 27.154 -0.505 2.701 1.00 66.88 182 ALA A N 1
ATOM 1362 C CA . ALA A 1 182 ? 27.520 0.911 2.694 1.00 66.88 182 ALA A CA 1
ATOM 1363 C C . ALA A 1 182 ? 28.916 1.164 2.090 1.00 66.88 182 ALA A C 1
ATOM 1365 O O . ALA A 1 182 ? 29.143 2.221 1.504 1.00 66.88 182 ALA A O 1
ATOM 1366 N N . HIS A 1 183 ? 29.830 0.189 2.177 1.00 63.47 183 HIS A N 1
ATOM 1367 C CA . HIS A 1 183 ? 31.176 0.276 1.597 1.00 63.47 183 HIS A CA 1
ATOM 1368 C C . HIS A 1 183 ? 31.264 -0.193 0.137 1.00 63.47 183 HIS A C 1
ATOM 1370 O O . HIS A 1 183 ? 32.218 0.150 -0.558 1.00 63.47 183 HIS A O 1
ATOM 1376 N N . LEU A 1 184 ? 30.279 -0.960 -0.334 1.00 66.94 184 LEU A N 1
ATOM 1377 C CA . LEU A 1 184 ? 30.255 -1.572 -1.669 1.00 66.94 184 LEU A CA 1
ATOM 1378 C C . LEU A 1 184 ? 29.230 -0.905 -2.602 1.00 66.94 184 LEU A C 1
ATOM 1380 O O . LEU A 1 184 ? 29.259 -1.124 -3.811 1.00 66.94 184 LEU A O 1
ATOM 1384 N N . CYS A 1 185 ? 28.313 -0.100 -2.055 1.00 67.38 185 CYS A N 1
ATOM 1385 C CA . CYS A 1 185 ? 27.216 0.499 -2.800 1.00 67.38 185 CYS A CA 1
ATOM 1386 C C . CYS A 1 185 ? 27.668 1.770 -3.546 1.00 67.38 185 CYS A C 1
ATOM 1388 O O . CYS A 1 185 ? 28.004 2.775 -2.909 1.00 67.38 185 CYS A O 1
ATOM 1390 N N . PRO A 1 186 ? 27.589 1.800 -4.890 1.00 65.81 186 PRO A N 1
ATOM 1391 C CA . PRO A 1 186 ? 27.961 2.975 -5.680 1.00 65.81 186 PRO A CA 1
ATOM 1392 C C . PRO A 1 186 ? 27.031 4.181 -5.450 1.00 65.81 186 PRO A C 1
ATOM 1394 O O . PRO A 1 186 ? 27.403 5.308 -5.769 1.00 65.81 186 PRO A O 1
ATOM 1397 N N . MET A 1 187 ? 25.846 3.971 -4.856 1.00 65.75 187 MET A N 1
ATOM 1398 C CA . MET A 1 187 ? 24.867 5.019 -4.529 1.00 65.75 187 MET A CA 1
ATOM 1399 C C . MET A 1 187 ? 24.726 5.304 -3.035 1.00 65.75 187 MET A C 1
ATOM 1401 O O . MET A 1 187 ? 23.735 5.903 -2.616 1.00 65.75 187 MET A O 1
ATOM 1405 N N . ALA A 1 188 ? 25.725 4.958 -2.219 1.00 64.19 188 ALA A N 1
ATOM 1406 C CA . ALA A 1 188 ? 25.702 5.238 -0.781 1.00 64.19 188 ALA A CA 1
ATOM 1407 C C . ALA A 1 188 ? 25.473 6.732 -0.440 1.00 64.19 188 ALA A C 1
ATOM 1409 O O . ALA A 1 188 ? 25.019 7.061 0.652 1.00 64.19 188 ALA A O 1
ATOM 1410 N N . LYS A 1 189 ? 25.744 7.650 -1.381 1.00 67.56 189 LYS A N 1
ATOM 1411 C CA . LYS A 1 189 ? 25.532 9.102 -1.227 1.00 67.56 189 LYS A CA 1
ATOM 1412 C C . LYS A 1 189 ? 24.123 9.585 -1.618 1.00 67.56 189 LYS A C 1
ATOM 1414 O O . LYS A 1 189 ? 23.787 10.736 -1.349 1.00 67.56 189 LYS A O 1
ATOM 1419 N N . ALA A 1 190 ? 23.297 8.750 -2.252 1.00 75.12 190 ALA A N 1
ATOM 1420 C CA . ALA A 1 190 ? 21.945 9.118 -2.670 1.00 75.12 190 ALA A CA 1
ATOM 1421 C C . ALA A 1 190 ? 20.949 8.917 -1.515 1.00 75.12 190 ALA A C 1
ATOM 1423 O O . ALA A 1 190 ? 20.524 7.802 -1.218 1.00 75.12 190 ALA A O 1
ATOM 1424 N N . THR A 1 191 ? 20.533 10.011 -0.872 1.00 67.69 191 THR A N 1
ATOM 1425 C CA . THR A 1 191 ? 19.659 9.983 0.317 1.00 67.69 191 THR A CA 1
ATOM 1426 C C . THR A 1 191 ? 18.321 9.280 0.082 1.00 67.69 191 THR A C 1
ATOM 1428 O O . THR A 1 191 ? 17.840 8.568 0.961 1.00 67.69 191 THR A O 1
ATOM 1431 N N . SER A 1 192 ? 17.734 9.412 -1.110 1.00 65.38 192 SER A N 1
ATOM 1432 C CA . SER A 1 192 ? 16.494 8.720 -1.485 1.00 65.38 192 SER A CA 1
ATOM 1433 C C . SER A 1 192 ? 16.663 7.201 -1.590 1.00 65.38 192 SER A C 1
ATOM 1435 O O . SER A 1 192 ? 15.756 6.466 -1.208 1.00 65.38 192 SER A O 1
ATOM 1437 N N . HIS A 1 193 ? 17.821 6.727 -2.057 1.00 69.38 193 HIS A N 1
ATOM 1438 C CA . HIS A 1 193 ? 18.145 5.302 -2.119 1.00 69.38 193 HIS A CA 1
ATOM 1439 C C . HIS A 1 193 ? 18.313 4.728 -0.709 1.00 69.38 193 HIS A C 1
ATOM 1441 O O . HIS A 1 193 ? 17.689 3.724 -0.375 1.00 69.38 193 HIS A O 1
ATOM 1447 N N . VAL A 1 194 ? 19.068 5.421 0.150 1.00 67.56 194 VAL A N 1
ATOM 1448 C CA . VAL A 1 194 ? 19.296 4.988 1.536 1.00 67.56 194 VAL A CA 1
ATOM 1449 C C . VAL A 1 194 ? 17.997 4.934 2.337 1.00 67.56 194 VAL A C 1
ATOM 1451 O O . VAL A 1 194 ? 17.753 3.972 3.062 1.00 67.56 194 VAL A O 1
ATOM 1454 N N . LEU A 1 195 ? 17.121 5.928 2.183 1.00 69.62 195 LEU A N 1
ATOM 1455 C CA . LEU A 1 195 ? 15.866 5.967 2.930 1.00 69.62 195 LEU A CA 1
ATOM 1456 C C . LEU A 1 195 ? 14.872 4.885 2.474 1.00 69.62 195 LEU A C 1
ATOM 1458 O O . LEU A 1 195 ? 14.179 4.292 3.297 1.00 69.62 195 LEU A O 1
ATOM 1462 N N . VAL A 1 196 ? 14.770 4.638 1.165 1.00 68.50 196 VAL A N 1
ATOM 1463 C CA . VAL A 1 196 ? 13.760 3.720 0.614 1.00 68.50 196 VAL A CA 1
ATOM 1464 C C . VAL A 1 196 ? 14.226 2.267 0.655 1.00 68.50 196 VAL A C 1
ATOM 1466 O O . VAL A 1 196 ? 13.425 1.399 0.989 1.00 68.50 196 VAL A O 1
ATOM 1469 N N . VAL A 1 197 ? 15.492 2.002 0.323 1.00 69.12 197 VAL A N 1
ATOM 1470 C CA . VAL A 1 197 ? 16.037 0.640 0.267 1.00 69.12 197 VAL A CA 1
ATOM 1471 C C . VAL A 1 197 ? 16.488 0.227 1.660 1.00 69.12 197 VAL A C 1
ATOM 1473 O O . VAL A 1 197 ? 15.823 -0.598 2.272 1.00 69.12 197 VAL A O 1
ATOM 1476 N N . HIS A 1 198 ? 17.494 0.901 2.218 1.00 71.94 198 HIS A N 1
ATOM 1477 C CA . HIS A 1 198 ? 18.118 0.480 3.472 1.00 71.94 198 HIS A CA 1
ATOM 1478 C C . HIS A 1 198 ? 17.208 0.652 4.693 1.00 71.94 198 HIS A C 1
ATOM 1480 O O . HIS A 1 198 ? 16.880 -0.304 5.399 1.00 71.94 198 HIS A O 1
ATOM 1486 N N . VAL A 1 199 ? 16.719 1.870 4.933 1.00 71.12 199 VAL A N 1
ATOM 1487 C CA . VAL A 1 199 ? 15.843 2.129 6.089 1.00 71.12 199 VAL A CA 1
ATOM 1488 C C . VAL A 1 199 ? 14.481 1.445 5.910 1.00 71.12 199 VAL A C 1
ATOM 1490 O O . VAL A 1 199 ? 13.944 0.866 6.857 1.00 71.12 199 VAL A O 1
ATOM 1493 N N . GLY A 1 200 ? 13.937 1.462 4.689 1.00 70.88 200 GLY A N 1
ATOM 1494 C CA . GLY A 1 200 ? 12.677 0.800 4.357 1.00 70.88 200 GLY A CA 1
ATOM 1495 C C . GLY A 1 200 ? 12.718 -0.717 4.563 1.00 70.88 200 GLY A C 1
ATOM 1496 O O . GLY A 1 200 ? 11.818 -1.263 5.205 1.00 70.88 200 GLY A O 1
ATOM 1497 N N . ALA A 1 201 ? 13.765 -1.397 4.087 1.00 68.88 201 ALA A N 1
ATOM 1498 C CA . ALA A 1 201 ? 13.917 -2.843 4.239 1.00 68.88 201 ALA A CA 1
ATOM 1499 C C . ALA A 1 201 ? 14.057 -3.257 5.709 1.00 68.88 201 ALA A C 1
ATOM 1501 O O . ALA A 1 201 ? 13.417 -4.224 6.124 1.00 68.88 201 ALA A O 1
ATOM 1502 N N . ILE A 1 202 ? 14.806 -2.498 6.522 1.00 68.31 202 ILE A N 1
ATOM 1503 C CA . ILE A 1 202 ? 14.945 -2.760 7.965 1.00 68.31 202 ILE A CA 1
ATOM 1504 C C . ILE A 1 202 ? 13.586 -2.665 8.673 1.00 68.31 202 ILE A C 1
ATOM 1506 O O . ILE A 1 202 ? 13.230 -3.555 9.448 1.00 68.31 202 ILE A O 1
ATOM 1510 N N . LEU A 1 203 ? 12.796 -1.624 8.385 1.00 70.44 203 LEU A N 1
ATOM 1511 C CA . LEU A 1 203 ? 11.470 -1.446 8.986 1.00 70.44 203 LEU A CA 1
ATOM 1512 C C . LEU A 1 203 ? 10.500 -2.566 8.587 1.00 70.44 203 LEU A C 1
ATOM 1514 O O . LEU A 1 203 ? 9.782 -3.094 9.439 1.00 70.44 203 LEU A O 1
ATOM 1518 N N . VAL A 1 204 ? 10.495 -2.960 7.310 1.00 73.00 204 VAL A N 1
ATOM 1519 C CA . VAL A 1 204 ? 9.658 -4.063 6.814 1.00 73.00 204 VAL A CA 1
ATOM 1520 C C . VAL A 1 204 ? 10.088 -5.395 7.430 1.00 73.00 204 VAL A C 1
ATOM 1522 O O . VAL A 1 204 ? 9.236 -6.153 7.892 1.00 73.00 204 VAL A O 1
ATOM 1525 N N . ALA A 1 205 ? 11.393 -5.665 7.508 1.00 68.88 205 ALA A N 1
ATOM 1526 C CA . ALA A 1 205 ? 11.928 -6.868 8.136 1.00 68.88 205 ALA A CA 1
ATOM 1527 C C . ALA A 1 205 ? 11.586 -6.941 9.633 1.00 68.88 205 ALA A C 1
ATOM 1529 O O . ALA A 1 205 ? 11.191 -8.001 10.114 1.00 68.88 205 ALA A O 1
ATOM 1530 N N . ALA A 1 206 ? 11.670 -5.826 10.365 1.00 66.62 206 ALA A N 1
ATOM 1531 C CA . ALA A 1 206 ? 11.282 -5.759 11.773 1.00 66.62 206 ALA A CA 1
ATOM 1532 C C . ALA A 1 206 ? 9.779 -6.017 11.968 1.00 66.62 206 ALA A C 1
ATOM 1534 O O . ALA A 1 206 ? 9.387 -6.789 12.849 1.00 66.62 206 ALA A O 1
ATOM 1535 N N . LEU A 1 207 ? 8.936 -5.424 11.114 1.00 72.19 207 LEU A N 1
ATOM 1536 C CA . LEU A 1 207 ? 7.490 -5.632 11.145 1.00 72.19 207 LEU A CA 1
ATOM 1537 C C . LEU A 1 207 ? 7.145 -7.104 10.874 1.00 72.19 207 LEU A C 1
ATOM 1539 O O . LEU A 1 207 ? 6.433 -7.719 11.668 1.00 72.19 207 LEU A O 1
ATOM 1543 N N . LEU A 1 208 ? 7.701 -7.693 9.812 1.00 70.44 208 LEU A N 1
ATOM 1544 C CA . LEU A 1 208 ? 7.514 -9.108 9.475 1.00 70.44 208 LEU A CA 1
ATOM 1545 C C . LEU A 1 208 ? 8.064 -10.036 10.566 1.00 70.44 208 LEU A C 1
ATOM 1547 O O . LEU A 1 208 ? 7.393 -10.989 10.957 1.00 70.44 208 LEU A O 1
ATOM 1551 N N . GLY A 1 209 ? 9.233 -9.725 11.127 1.00 65.50 209 GLY A N 1
ATOM 1552 C CA . GLY A 1 209 ? 9.816 -10.452 12.254 1.00 65.50 209 GLY A CA 1
ATOM 1553 C C . GLY A 1 209 ? 8.903 -10.461 13.484 1.00 65.50 209 GLY A C 1
ATOM 1554 O O . GLY A 1 209 ? 8.782 -11.485 14.158 1.00 65.50 209 GLY A O 1
ATOM 1555 N N . SER A 1 210 ? 8.193 -9.363 13.757 1.00 71.81 210 SER A N 1
ATOM 1556 C CA . SER A 1 210 ? 7.246 -9.275 14.880 1.00 71.81 210 SER A CA 1
ATOM 1557 C C . SER A 1 210 ? 5.981 -10.133 14.701 1.00 71.81 210 SER A C 1
ATOM 1559 O O . SER A 1 210 ? 5.341 -10.501 15.689 1.00 71.81 210 SER A O 1
ATOM 1561 N N . LEU A 1 211 ? 5.647 -10.494 13.455 1.00 71.25 211 LEU A N 1
ATOM 1562 C CA . LEU A 1 211 ? 4.517 -11.358 13.096 1.00 71.25 211 LEU A CA 1
ATOM 1563 C C . LEU A 1 211 ? 4.847 -12.854 13.209 1.00 71.25 211 LEU A C 1
ATOM 1565 O O . LEU A 1 211 ? 3.927 -13.656 13.355 1.00 71.25 211 LEU A O 1
ATOM 1569 N N . VAL A 1 212 ? 6.130 -13.236 13.197 1.00 70.06 212 VAL A N 1
ATOM 1570 C CA . VAL A 1 212 ? 6.569 -14.644 13.257 1.00 70.06 212 VAL A CA 1
ATOM 1571 C C . VAL A 1 212 ? 5.962 -15.410 14.444 1.00 70.06 212 VAL A C 1
ATOM 1573 O O . VAL A 1 212 ? 5.419 -16.489 14.209 1.00 70.06 212 VAL A O 1
ATOM 1576 N N . PRO A 1 213 ? 5.945 -14.889 15.688 1.00 64.31 213 PRO A N 1
ATOM 1577 C CA . PRO A 1 213 ? 5.343 -15.609 16.814 1.00 64.31 213 PRO A CA 1
ATOM 1578 C C . PRO A 1 213 ? 3.828 -15.799 16.661 1.00 64.31 213 PRO A C 1
ATOM 1580 O O . PRO A 1 213 ? 3.311 -16.862 16.979 1.00 64.31 213 PRO A O 1
ATOM 1583 N N . ARG A 1 214 ? 3.119 -14.814 16.090 1.00 69.88 214 ARG A N 1
ATOM 1584 C CA . ARG A 1 214 ? 1.669 -14.915 15.844 1.00 69.88 214 ARG A CA 1
ATOM 1585 C C . ARG A 1 214 ? 1.338 -15.979 14.801 1.00 69.88 214 ARG A C 1
ATOM 1587 O O . ARG A 1 214 ? 0.332 -16.666 14.919 1.00 69.88 214 ARG A O 1
ATOM 1594 N N . LEU A 1 215 ? 2.186 -16.120 13.783 1.00 66.56 215 LEU A N 1
ATOM 1595 C CA . LEU A 1 215 ? 2.053 -17.183 12.786 1.00 66.56 215 LEU A CA 1
ATOM 1596 C C . LEU A 1 215 ? 2.349 -18.563 13.386 1.00 66.56 215 LEU A C 1
ATOM 1598 O O . LEU A 1 215 ? 1.708 -19.536 13.003 1.00 66.56 215 LEU A O 1
ATOM 1602 N N . GLN A 1 216 ? 3.283 -18.651 14.338 1.00 64.94 216 GLN A N 1
ATOM 1603 C CA . GLN A 1 216 ? 3.534 -19.888 15.082 1.00 64.94 216 GLN A CA 1
ATOM 1604 C C . GLN A 1 216 ? 2.331 -20.293 15.944 1.00 64.94 216 GLN A C 1
ATOM 1606 O O . GLN A 1 216 ? 2.031 -21.481 16.017 1.00 64.94 216 GLN A O 1
ATOM 1611 N N . ASP A 1 217 ? 1.632 -19.328 16.548 1.00 62.75 217 ASP A N 1
ATOM 1612 C CA . ASP A 1 217 ? 0.429 -19.589 17.346 1.00 62.75 217 ASP A CA 1
ATOM 1613 C C . ASP A 1 217 ? -0.720 -20.118 16.477 1.00 62.75 217 ASP A C 1
ATOM 1615 O O . ASP A 1 217 ? -1.254 -21.188 16.764 1.00 62.75 217 ASP A O 1
ATOM 1619 N N . LEU A 1 218 ? -1.007 -19.455 15.350 1.00 66.44 218 LEU A N 1
ATOM 1620 C CA . LEU A 1 218 ? -2.038 -19.888 14.393 1.00 66.44 218 LEU A CA 1
ATOM 1621 C C . LEU A 1 218 ? -1.760 -21.262 13.771 1.00 66.44 218 LEU A C 1
ATOM 1623 O O . LEU A 1 218 ? -2.684 -21.956 13.368 1.00 66.44 218 LEU A O 1
ATOM 1627 N N . ALA A 1 219 ? -0.490 -21.648 13.651 1.00 57.88 219 ALA A N 1
ATOM 1628 C CA . ALA A 1 219 ? -0.110 -22.947 13.106 1.00 57.88 219 ALA A CA 1
ATOM 1629 C C . ALA A 1 219 ? -0.121 -24.072 14.163 1.00 57.88 219 ALA A C 1
ATOM 1631 O O . ALA A 1 219 ? 0.097 -25.237 13.820 1.00 57.88 219 ALA A O 1
ATOM 1632 N N . SER A 1 220 ? -0.318 -23.728 15.442 1.00 55.59 220 SER A N 1
ATOM 1633 C CA . SER A 1 220 ? -0.385 -24.680 16.557 1.00 55.59 220 SER A CA 1
ATOM 1634 C C . SER A 1 220 ? -1.809 -25.081 16.964 1.00 55.59 220 SER A C 1
ATOM 1636 O O . SER A 1 220 ? -1.953 -26.093 17.654 1.00 55.59 220 SER A O 1
ATOM 1638 N N . GLU A 1 221 ? -2.824 -24.340 16.504 1.00 48.78 221 GLU A N 1
ATOM 1639 C CA . GLU A 1 221 ? -4.256 -24.688 16.576 1.00 48.78 221 GLU A CA 1
ATOM 1640 C C . GLU A 1 221 ? -4.648 -25.698 15.479 1.00 48.78 221 GLU A C 1
ATOM 1642 O O . GLU A 1 221 ? -5.374 -26.670 15.804 1.00 48.78 221 GLU A O 1
#

Foldseek 3Di:
DQDLVNLVVCLVCQVVVVDDPVVNVVNVVCCVPDPVSVVVSVVVVVVVVVVVPPDDDDDDPVVVVVVVVVVCVVDDPPDDDDPDDDDDDDPPPPPDDPPPVVVVVVVVVVVVVVVVLCVVVVDDDDPVCVQLVVLLVQLLVQLVVQLVVVVVVCVVVVHQQALVRLLVSSLVSLVVSCVVVCVVRPVVVPPVSCVCRSVVSNVVSSVVSSCVSVVVVVVVD

pLDDT: mean 71.4, std 16.41, range [39.44, 96.0]